Protein AF-A0A519VT12-F1 (afdb_monomer)

Secondary structure (DSSP, 8-state):
---HHHHHHIIIIIGGGGG-HHHHHHHTT-HHHHHHHHHTT--HHHHHHHHHHHHHHHHHHHHHHHT-SSHHHHHHHHHHHHHHHHHHTTT-HHHHHHHHHHHHHHHHT----SGGGHHHHHHHHHHHHTTSTTTHHHHHHHHHHHHHHHHHHHHHHTT-SS--HHHHHHHHHHHHHHHHHHHHHHHH--SHHHHHHHHHHHHHTS--HHHHTTGGGTHHHHHHHHSS----SGGG-

Sequence (237 aa):
MLESNATDDLLHNSFAQSFMLGSREELLKDPEFLAHLKKFNVTVDSARRKFAEEQSNAYIILDKTKNSVNKQIKENIYPIWKWVEAMKNKDNAIKLQKIGNEYLSYLDGDPDFYSQRKARYGLMISGMMNKSDQLKPLAVKLQDLIYDNLSQYISTHSTQNELSREEKMDRAWYRYMFAAINFISAGNTVNKADQIKSLKLASEFSPDAIDNTVKSAYFYDMFFLFDKEKYSFEEDY

Mean predicted aligned error: 4.84 Å

pLDDT: mean 91.17, std 9.96, range [31.31, 98.62]

Radius of gyration: 18.53 Å; Cα contacts (8 Å, |Δi|>4): 243; chains: 1; bounding box: 42×41×51 Å

Foldseek 3Di:
DPDPVVVLCCVLQPLLCLLVPVLQVVCLVDPVSVVVCVVVVHDSVNSVVVSVVSSVVSVVVLVDQCPDPPPVSVVLSVLSNLLSQCVVCLVPLVSLLVSLVVLLVVCVVDLPCLGSVSLLSLLSSLVSQLVDPVSVVSSVSSLVSSLVSLVVCCVVLVDDPDDDLVSLLVLLQSLQSNLLSLQVVLVSDPDPVSSVVSLVSSQVSQRDPSNVVVVVSCVRSCCSRPVDDDRGSNVVD

Nearest PDB structures (foldseek):
  3msv-assembly3_B  TM=3.796E-01  e=2.175E+00  Schizosaccharomyces pombe
  6r7o-assembly2_B  TM=2.258E-01  e=5.242E+00  Homo sapiens

Solvent-accessible surface area (backbone atoms only — not comparable to full-atom values): 12908 Å² total; per-residue (Å²): 130,85,62,77,64,61,60,49,49,44,44,67,54,54,57,51,51,51,74,50,64,73,52,54,61,52,45,76,68,34,69,68,52,50,52,48,31,55,76,70,75,46,49,72,68,55,53,52,52,49,53,53,49,49,27,54,52,46,52,54,49,51,64,56,38,67,70,39,89,50,61,68,57,24,57,60,42,41,45,59,52,52,37,55,53,33,66,79,26,58,91,36,65,72,59,34,49,53,52,51,53,54,50,42,55,54,49,76,72,41,88,67,41,68,62,69,44,40,47,61,37,50,52,53,44,25,60,51,30,57,80,33,83,88,36,31,70,60,20,48,53,50,48,51,57,46,48,53,55,39,51,53,51,52,76,74,60,75,80,67,91,80,65,56,75,64,56,38,26,50,50,25,28,44,29,39,52,46,12,48,51,26,43,53,47,25,78,74,43,85,52,67,68,60,20,52,51,24,20,47,49,6,27,75,32,27,52,47,80,70,22,60,77,40,44,78,52,40,52,58,56,25,39,73,76,63,68,39,92,59,83,61,34,59,87,73,93

Structure (mmCIF, N/CA/C/O backbone):
data_AF-A0A519VT12-F1
#
_entry.id   AF-A0A519VT12-F1
#
loop_
_atom_site.group_PDB
_atom_site.id
_atom_site.type_symbol
_atom_site.label_atom_id
_atom_site.label_alt_id
_atom_site.label_comp_id
_atom_site.label_asym_id
_atom_site.label_entity_id
_atom_site.label_seq_id
_atom_site.pdbx_PDB_ins_code
_atom_site.Cartn_x
_atom_site.Cartn_y
_atom_site.Cartn_z
_atom_site.occupancy
_atom_site.B_iso_or_equiv
_atom_site.auth_seq_id
_atom_site.auth_comp_id
_atom_site.auth_asym_id
_atom_site.auth_atom_id
_atom_site.pdbx_PDB_model_num
ATOM 1 N N . MET A 1 1 ? 23.560 -1.815 18.263 1.00 31.31 1 MET A N 1
ATOM 2 C CA . MET A 1 1 ? 22.617 -1.014 17.458 1.00 31.31 1 MET A CA 1
ATOM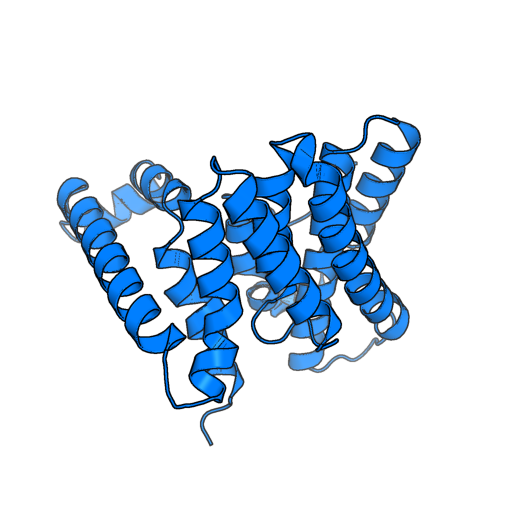 3 C C . MET A 1 1 ? 21.465 -1.930 17.114 1.00 31.31 1 MET A C 1
ATOM 5 O O . MET A 1 1 ? 21.716 -2.937 16.473 1.00 31.31 1 MET A O 1
ATOM 9 N N . LEU A 1 2 ? 20.261 -1.668 17.624 1.00 31.77 2 LEU A N 1
ATOM 10 C CA . LEU A 1 2 ? 19.061 -2.322 17.097 1.00 31.77 2 LEU A CA 1
ATOM 11 C C . LEU A 1 2 ? 18.855 -1.762 15.684 1.00 31.77 2 LEU A C 1
ATOM 13 O O . LEU A 1 2 ? 18.817 -0.544 15.521 1.00 31.77 2 LEU A O 1
ATOM 17 N N . GLU A 1 3 ? 18.861 -2.643 14.688 1.00 37.38 3 GLU A N 1
ATOM 18 C CA . GLU A 1 3 ? 18.814 -2.322 13.259 1.00 37.38 3 GLU A CA 1
ATOM 19 C C . GLU A 1 3 ? 17.593 -1.448 12.932 1.00 37.38 3 GLU A C 1
ATOM 21 O O . GLU A 1 3 ? 16.474 -1.752 13.354 1.00 37.38 3 GLU A O 1
ATOM 26 N N . SER A 1 4 ? 17.797 -0.354 12.188 1.00 49.00 4 SER A N 1
ATOM 27 C CA . SER A 1 4 ? 16.747 0.622 11.851 1.00 49.00 4 SER A CA 1
ATOM 28 C C . SER A 1 4 ? 15.524 -0.008 11.174 1.00 49.00 4 SER A C 1
ATOM 30 O O . SER A 1 4 ? 14.413 0.487 11.348 1.00 49.00 4 SER A O 1
ATOM 32 N N . ASN A 1 5 ? 15.700 -1.146 10.500 1.00 60.44 5 ASN A N 1
ATOM 33 C CA . ASN A 1 5 ? 14.656 -1.819 9.726 1.00 60.44 5 ASN A CA 1
ATOM 34 C C . ASN A 1 5 ? 13.568 -2.473 10.597 1.00 60.44 5 ASN A C 1
ATOM 36 O O . ASN A 1 5 ? 12.412 -2.546 10.189 1.00 60.44 5 ASN A O 1
ATOM 40 N N . ALA A 1 6 ? 13.884 -2.889 11.831 1.00 68.31 6 ALA A N 1
ATOM 41 C CA . ALA A 1 6 ? 12.911 -3.574 12.689 1.00 68.31 6 ALA A CA 1
ATOM 42 C C . ALA A 1 6 ? 11.771 -2.650 13.153 1.00 68.31 6 ALA A C 1
ATOM 44 O O . ALA A 1 6 ? 10.630 -3.086 13.303 1.00 68.31 6 ALA A O 1
ATOM 45 N N . THR A 1 7 ? 12.067 -1.366 13.377 1.00 74.69 7 THR A N 1
ATOM 46 C CA . THR A 1 7 ? 11.051 -0.387 13.800 1.00 74.69 7 THR A CA 1
ATOM 47 C C . THR A 1 7 ? 10.117 -0.039 12.643 1.00 74.69 7 THR A C 1
ATOM 49 O O . THR A 1 7 ? 8.904 0.043 12.841 1.00 74.69 7 THR A O 1
ATOM 52 N N . ASP A 1 8 ? 10.665 0.102 11.437 1.00 79.31 8 ASP A N 1
ATOM 53 C CA . ASP A 1 8 ? 9.891 0.394 10.230 1.00 79.31 8 ASP A CA 1
ATOM 54 C C . ASP A 1 8 ? 8.989 -0.784 9.856 1.00 79.31 8 ASP A C 1
ATOM 56 O O . ASP A 1 8 ? 7.798 -0.593 9.602 1.00 79.31 8 ASP A O 1
ATOM 60 N N . ASP A 1 9 ? 9.496 -2.016 9.923 1.00 80.94 9 ASP A N 1
ATOM 61 C CA . ASP A 1 9 ? 8.673 -3.201 9.690 1.00 80.94 9 ASP A CA 1
ATOM 62 C C . ASP A 1 9 ? 7.562 -3.338 10.742 1.00 80.94 9 ASP A C 1
ATOM 64 O O . ASP A 1 9 ? 6.413 -3.604 10.387 1.00 80.94 9 ASP A O 1
ATOM 68 N N . LEU A 1 10 ? 7.837 -3.091 12.028 1.00 87.31 10 LEU A N 1
ATOM 69 C CA . LEU A 1 10 ? 6.784 -3.076 13.052 1.00 87.31 10 LEU A CA 1
ATOM 70 C C . LEU A 1 10 ? 5.713 -2.024 12.744 1.00 87.31 10 LEU A C 1
ATOM 72 O O . LEU A 1 10 ? 4.517 -2.303 12.867 1.00 87.31 10 LEU A O 1
ATOM 76 N N . LEU A 1 11 ? 6.117 -0.830 12.314 1.00 92.69 11 LEU A N 1
ATOM 77 C CA . LEU A 1 11 ? 5.190 0.258 12.044 1.00 92.69 11 LEU A CA 1
ATOM 78 C C . LEU A 1 11 ? 4.332 -0.013 10.798 1.00 92.69 11 LEU A C 1
ATOM 80 O O . LEU A 1 11 ? 3.100 0.042 10.851 1.00 92.69 11 LEU A O 1
ATOM 84 N N . HIS A 1 12 ? 4.972 -0.330 9.677 1.00 94.19 12 HIS A N 1
ATOM 85 C CA . HIS A 1 12 ? 4.299 -0.440 8.387 1.00 94.19 12 HIS A CA 1
ATOM 86 C C . HIS A 1 12 ? 3.652 -1.798 8.152 1.00 94.19 12 HIS A C 1
ATOM 88 O O . HIS A 1 12 ? 2.723 -1.880 7.352 1.00 94.19 12 HIS A O 1
ATOM 94 N N . ASN A 1 13 ? 4.089 -2.848 8.847 1.00 91.00 13 ASN A N 1
ATOM 95 C CA . ASN A 1 13 ? 3.477 -4.162 8.721 1.00 91.00 13 ASN A CA 1
ATOM 96 C C . ASN A 1 13 ? 2.543 -4.485 9.883 1.00 91.00 13 ASN A C 1
ATOM 98 O O . ASN A 1 13 ? 1.455 -4.977 9.621 1.00 91.00 13 ASN A O 1
ATOM 102 N N . SER A 1 14 ? 2.899 -4.195 11.140 1.00 89.81 14 SER A N 1
ATOM 103 C CA . SER A 1 14 ? 2.047 -4.560 12.289 1.00 89.81 14 SER A CA 1
ATOM 104 C C . SER A 1 14 ? 1.097 -3.435 12.699 1.00 89.81 14 SER A C 1
ATOM 106 O O . SER A 1 14 ? -0.119 -3.616 12.693 1.00 89.81 14 SER A O 1
ATOM 108 N N . PHE A 1 15 ? 1.618 -2.249 13.023 1.00 94.31 15 PHE A N 1
ATOM 109 C CA . PHE A 1 15 ? 0.784 -1.138 13.492 1.00 94.31 15 PHE A CA 1
ATOM 110 C C . PHE A 1 15 ? -0.244 -0.707 12.435 1.00 94.31 15 PHE A C 1
ATOM 112 O O . PHE A 1 15 ? -1.424 -0.558 12.762 1.00 94.31 15 PHE A O 1
ATOM 119 N N . ALA A 1 16 ? 0.165 -0.594 11.167 1.00 95.38 16 ALA A N 1
ATOM 120 C CA . ALA A 1 16 ? -0.713 -0.205 10.062 1.00 95.38 16 ALA A CA 1
ATOM 121 C C . ALA A 1 16 ? -1.924 -1.144 9.856 1.00 95.38 16 ALA A C 1
ATOM 123 O O . ALA A 1 16 ? -2.997 -0.674 9.470 1.00 95.38 16 ALA A O 1
ATOM 124 N N . GLN A 1 17 ? -1.817 -2.440 10.181 1.00 92.25 17 GLN A N 1
ATOM 125 C CA . GLN A 1 17 ? -2.951 -3.376 10.095 1.00 92.25 17 GLN A CA 1
ATOM 126 C C . GLN A 1 17 ? -4.094 -3.028 11.054 1.00 92.25 17 GLN A C 1
ATOM 128 O O . GLN A 1 17 ? -5.239 -3.406 10.813 1.00 92.25 17 GLN A O 1
ATOM 133 N N . SER A 1 18 ? -3.826 -2.261 12.114 1.00 93.12 18 SER A N 1
ATOM 134 C CA . SER A 1 18 ? -4.862 -1.805 13.052 1.00 93.12 18 SER A CA 1
ATOM 135 C C . SER A 1 18 ? -5.951 -0.964 12.375 1.00 93.12 18 SER A C 1
ATOM 137 O O . SER A 1 18 ? -7.043 -0.797 12.921 1.00 93.12 18 SER A O 1
ATOM 139 N N . PHE A 1 19 ? -5.676 -0.443 11.176 1.00 93.31 19 PHE A N 1
ATOM 140 C CA . PHE A 1 19 ? -6.614 0.351 10.389 1.00 93.31 19 PHE A CA 1
ATOM 141 C C . PHE A 1 19 ? -7.344 -0.449 9.294 1.00 93.31 19 PHE A C 1
ATOM 143 O O . PHE A 1 19 ? -8.227 0.104 8.640 1.00 93.31 19 PHE A O 1
ATOM 150 N N . MET A 1 20 ? -7.042 -1.741 9.114 1.00 87.50 20 MET A N 1
ATOM 151 C CA . MET A 1 20 ? -7.712 -2.615 8.144 1.00 87.50 20 MET A CA 1
ATOM 152 C C . MET A 1 20 ? -8.970 -3.257 8.749 1.00 87.50 20 MET A C 1
ATOM 154 O O . MET A 1 20 ? -8.920 -4.308 9.379 1.00 87.50 20 MET A O 1
ATOM 158 N N . LEU A 1 21 ? -10.124 -2.605 8.586 1.00 69.56 21 LEU A N 1
ATOM 159 C CA . LEU A 1 21 ? -11.394 -3.077 9.158 1.00 69.56 21 LEU A CA 1
ATOM 160 C C . LEU A 1 21 ? -11.997 -4.284 8.431 1.00 69.56 21 LEU A C 1
ATOM 162 O O . LEU A 1 21 ? -12.533 -5.175 9.086 1.00 69.56 21 LEU A O 1
ATOM 166 N N . GLY A 1 22 ? -11.921 -4.308 7.096 1.00 68.12 22 GLY A N 1
ATOM 167 C CA . GLY A 1 22 ? -12.535 -5.362 6.279 1.00 68.12 22 GLY A CA 1
ATOM 168 C C . GLY A 1 22 ? -11.950 -6.742 6.575 1.00 68.12 22 GLY A C 1
ATOM 169 O O . GLY A 1 22 ? -12.693 -7.688 6.819 1.00 68.12 22 GLY A O 1
ATOM 170 N N . SER A 1 23 ? -10.622 -6.829 6.674 1.00 70.25 23 SER A N 1
ATOM 171 C CA . SER A 1 23 ? -9.918 -8.078 6.977 1.00 70.25 23 SER A CA 1
ATOM 172 C C . SER A 1 23 ? -10.260 -8.651 8.357 1.00 70.25 23 SER A C 1
ATOM 174 O O . SER A 1 23 ? -10.308 -9.866 8.522 1.00 70.25 23 SER A O 1
ATOM 176 N N . ARG A 1 24 ? -10.553 -7.804 9.354 1.00 79.62 24 ARG A N 1
ATOM 177 C CA . ARG A 1 24 ? -10.872 -8.243 10.725 1.00 79.62 24 ARG A CA 1
ATOM 178 C C . ARG A 1 24 ? -12.249 -8.891 10.843 1.00 79.62 24 ARG A C 1
ATOM 180 O O . ARG A 1 24 ? -12.391 -9.863 11.577 1.00 79.62 24 ARG A O 1
ATOM 187 N N . GLU A 1 25 ? -13.254 -8.384 10.133 1.00 81.00 25 GLU A N 1
ATOM 188 C CA . GLU A 1 25 ? -14.584 -9.010 10.136 1.00 81.00 25 GLU A CA 1
ATOM 189 C C . GLU A 1 25 ? -14.613 -10.306 9.316 1.00 81.00 25 GLU A C 1
ATOM 191 O O . GLU A 1 25 ? -15.333 -11.232 9.684 1.00 81.00 25 GLU A O 1
ATOM 196 N N . GLU A 1 26 ? -13.804 -10.416 8.259 1.00 82.38 26 GLU A N 1
ATOM 197 C CA . GLU A 1 26 ? -13.627 -11.688 7.546 1.00 82.38 26 GLU A CA 1
ATOM 198 C C . GLU A 1 26 ? -12.877 -12.719 8.400 1.00 82.38 26 GLU A C 1
ATOM 200 O O . GLU A 1 26 ? -13.289 -13.875 8.463 1.00 82.38 26 GLU A O 1
ATOM 205 N N . LEU A 1 27 ? -11.862 -12.300 9.164 1.00 84.44 27 LEU A N 1
ATOM 206 C CA . LEU A 1 27 ? -11.155 -13.181 10.099 1.00 84.44 27 LEU A CA 1
ATOM 207 C C . LEU A 1 27 ? -12.092 -13.779 11.163 1.00 84.44 27 LEU A C 1
ATOM 209 O O . LEU A 1 27 ? -11.944 -14.935 11.542 1.00 84.44 27 LEU A O 1
ATOM 213 N N . LEU A 1 28 ? -13.108 -13.035 11.616 1.00 87.69 28 LEU A N 1
ATOM 214 C CA . LEU A 1 28 ? -14.117 -13.547 12.557 1.00 87.69 28 LEU A CA 1
ATOM 215 C C . LEU A 1 28 ? -15.040 -14.619 11.951 1.00 87.69 28 LEU A C 1
ATOM 217 O O . LEU A 1 28 ? -15.815 -15.232 12.688 1.00 87.69 28 LEU A O 1
ATOM 221 N N . LYS A 1 29 ? -14.971 -14.852 10.637 1.00 88.69 29 LYS A N 1
ATOM 222 C CA . LYS A 1 29 ? -15.682 -15.926 9.930 1.00 88.69 29 LYS A CA 1
ATOM 223 C C . LYS A 1 29 ? -14.762 -17.094 9.569 1.00 88.69 29 LYS A C 1
ATOM 225 O O . LYS A 1 29 ? -15.264 -18.134 9.145 1.00 88.69 29 LYS A O 1
ATOM 230 N N . ASP A 1 30 ? -13.450 -16.935 9.732 1.00 89.94 30 ASP A N 1
ATOM 231 C CA . ASP A 1 30 ? -12.465 -17.940 9.355 1.00 89.94 30 ASP A CA 1
ATOM 232 C C . ASP A 1 30 ? -12.519 -19.168 10.293 1.00 89.94 30 ASP A C 1
ATOM 234 O O . ASP A 1 30 ? -12.425 -19.017 11.518 1.00 89.94 30 ASP A O 1
ATOM 238 N N . PRO A 1 31 ? -12.669 -20.399 9.763 1.00 93.38 31 PRO A N 1
ATOM 239 C CA . PRO A 1 31 ? -12.777 -21.600 10.587 1.00 93.38 31 PRO A CA 1
ATOM 240 C C . PRO A 1 31 ? -11.558 -21.863 11.478 1.00 93.3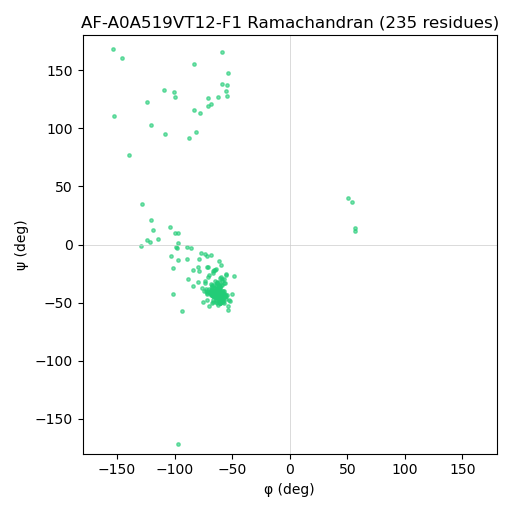8 31 PRO A C 1
ATOM 242 O O . PRO A 1 31 ? -11.724 -22.329 12.610 1.00 93.38 31 PRO A O 1
ATOM 245 N N . GLU A 1 32 ? -10.345 -21.570 11.002 1.00 92.38 32 GLU A N 1
ATOM 246 C CA . GLU A 1 32 ? -9.118 -21.796 11.771 1.00 92.38 32 GLU A CA 1
ATOM 247 C C . GLU A 1 32 ? -9.006 -20.794 12.919 1.00 92.38 32 GLU A C 1
ATOM 249 O O . GLU A 1 32 ? -8.716 -21.173 14.060 1.00 92.38 32 GLU A O 1
ATOM 254 N N . PHE A 1 33 ? -9.327 -19.528 12.658 1.00 91.31 33 PHE A N 1
ATOM 255 C CA . PHE A 1 33 ? -9.383 -18.495 13.679 1.00 91.31 33 PHE A CA 1
ATOM 256 C C . PHE A 1 33 ? -10.459 -18.794 14.724 1.00 91.31 33 PHE A C 1
ATOM 258 O O . PHE A 1 33 ? -10.200 -18.703 15.925 1.00 91.31 33 PHE A O 1
ATOM 265 N N . LEU A 1 34 ? -11.647 -19.237 14.310 1.00 94.19 34 LEU A N 1
ATOM 266 C CA . LEU A 1 34 ? -12.706 -19.653 15.233 1.00 94.19 34 LEU A CA 1
ATOM 267 C C . LEU A 1 34 ? -12.278 -20.850 16.099 1.00 94.19 34 LEU A C 1
ATOM 269 O O . LEU A 1 34 ? -12.542 -20.870 17.307 1.00 94.19 34 LEU A O 1
ATOM 273 N N . ALA A 1 35 ? -11.571 -21.825 15.521 1.00 94.88 35 ALA A N 1
ATOM 274 C CA . ALA A 1 35 ? -10.990 -22.938 16.270 1.00 94.88 35 ALA A CA 1
ATOM 275 C C . ALA A 1 35 ? -9.922 -22.458 17.269 1.00 94.88 35 ALA A C 1
ATOM 277 O O . ALA A 1 35 ? -9.877 -22.937 18.408 1.00 94.88 35 ALA A O 1
ATOM 278 N N . HIS A 1 36 ? -9.107 -21.473 16.883 1.00 93.81 36 HIS A N 1
ATOM 279 C CA . HIS A 1 36 ? -8.131 -20.833 17.758 1.00 93.81 36 HIS A CA 1
ATOM 280 C C . HIS A 1 36 ? -8.810 -20.112 18.930 1.00 93.81 36 HIS A C 1
ATOM 282 O O . HIS A 1 36 ? -8.471 -20.372 20.084 1.00 93.81 36 HIS A O 1
ATOM 288 N N . LEU A 1 37 ? -9.821 -19.276 18.675 1.00 94.81 37 LEU A N 1
ATOM 289 C CA . LEU A 1 37 ? -10.587 -18.598 19.725 1.00 94.81 37 LEU A CA 1
ATOM 290 C C . LEU A 1 37 ? -11.175 -19.601 20.727 1.00 94.81 37 LEU A C 1
ATOM 292 O O . LEU A 1 37 ? -11.024 -19.429 21.938 1.00 94.81 37 LEU A O 1
ATOM 296 N N . LYS A 1 38 ? -11.754 -20.703 20.230 1.00 93.88 38 LYS A N 1
ATOM 297 C CA . LYS A 1 38 ? -12.284 -21.787 21.069 1.00 93.88 38 LYS A CA 1
ATOM 298 C C . LYS A 1 38 ? -11.199 -22.435 21.932 1.00 93.88 38 LYS A C 1
ATOM 300 O O . LYS A 1 38 ? -11.430 -22.660 23.118 1.00 93.88 38 LYS A O 1
ATOM 305 N N . LYS A 1 39 ? -10.016 -22.705 21.369 1.00 96.12 39 LYS A N 1
ATOM 306 C CA . LYS A 1 39 ? -8.869 -23.279 22.096 1.00 96.12 39 LYS A CA 1
ATOM 307 C C . LYS A 1 39 ? -8.430 -22.403 23.275 1.00 96.12 39 LYS A C 1
ATOM 309 O O . LYS A 1 39 ? -8.032 -22.938 24.304 1.00 96.12 39 LYS A O 1
ATOM 314 N N . PHE A 1 40 ? -8.523 -21.082 23.134 1.00 94.31 40 PHE A N 1
ATOM 315 C CA . PHE A 1 40 ? -8.146 -20.113 24.169 1.00 94.31 40 PHE A CA 1
ATOM 316 C C . PHE A 1 40 ? -9.329 -19.603 25.009 1.00 94.31 40 PHE A C 1
ATOM 318 O O . PHE A 1 40 ? -9.160 -18.669 25.790 1.00 94.31 40 PHE A O 1
ATOM 325 N N . ASN A 1 41 ? -10.513 -20.214 24.881 1.00 95.31 41 ASN A N 1
ATOM 326 C CA . ASN A 1 41 ? -11.734 -19.814 25.587 1.00 95.31 41 ASN A CA 1
ATOM 327 C C . ASN A 1 41 ? -12.102 -18.325 25.386 1.00 95.31 41 ASN A C 1
ATOM 329 O O . ASN A 1 41 ? -12.584 -17.652 26.298 1.00 95.31 41 ASN A O 1
ATOM 333 N N . VAL A 1 42 ? -11.855 -17.801 24.183 1.00 94.94 42 VAL A N 1
ATOM 334 C CA . VAL A 1 42 ? -12.199 -16.435 23.773 1.00 94.94 42 VAL A CA 1
ATOM 335 C C . VAL A 1 42 ? -13.475 -16.480 22.936 1.00 94.94 42 VAL A C 1
ATOM 337 O O . VAL A 1 42 ? -13.592 -17.273 22.007 1.00 94.94 42 VAL A O 1
ATOM 340 N N . THR A 1 43 ? -14.449 -15.623 23.245 1.00 94.56 43 THR A N 1
ATOM 341 C CA . THR A 1 43 ? -15.666 -15.495 22.429 1.00 94.56 43 THR A CA 1
ATOM 342 C C . THR A 1 43 ? -15.441 -14.561 21.240 1.00 94.56 43 THR A C 1
ATOM 344 O O . THR A 1 43 ? -14.619 -13.646 21.311 1.00 94.56 43 THR A O 1
ATOM 347 N N . VAL A 1 44 ? -16.223 -14.737 20.171 1.00 93.31 44 VAL A N 1
ATOM 348 C CA . VAL A 1 44 ? -16.227 -13.837 18.999 1.00 93.31 44 VAL A CA 1
ATOM 349 C C . VAL A 1 44 ? -16.466 -12.382 19.420 1.00 93.31 44 VAL A C 1
ATOM 351 O O . VAL A 1 44 ? -15.734 -11.493 18.996 1.00 93.31 44 VAL A O 1
ATOM 354 N N . ASP A 1 45 ? -17.412 -12.135 20.333 1.00 93.38 45 ASP A N 1
ATOM 355 C CA . ASP A 1 45 ? -17.679 -10.787 20.855 1.00 93.38 45 ASP A CA 1
ATOM 356 C C . ASP A 1 45 ? -16.493 -10.200 21.627 1.00 93.38 45 ASP A C 1
ATOM 358 O O . ASP A 1 45 ? -16.224 -9.001 21.544 1.00 93.38 45 ASP A O 1
ATOM 362 N N . SER A 1 46 ? -15.769 -11.029 22.385 1.00 93.12 46 SER A N 1
ATOM 363 C CA . SER A 1 46 ? -14.564 -10.595 23.094 1.00 93.12 46 SER A CA 1
ATOM 364 C C . SER A 1 46 ? -13.446 -10.233 22.114 1.00 93.12 46 SER A C 1
ATOM 366 O O . SER A 1 46 ? -12.834 -9.173 22.248 1.00 93.12 46 SER A O 1
ATOM 368 N N . ALA A 1 47 ? -13.235 -11.057 21.081 1.00 91.94 47 ALA A N 1
ATOM 369 C CA . ALA A 1 47 ? -12.277 -10.777 20.014 1.00 91.94 47 ALA A CA 1
ATOM 370 C C . ALA A 1 47 ? -12.629 -9.481 19.265 1.00 91.94 47 ALA A C 1
ATOM 372 O O . ALA A 1 47 ? -11.772 -8.614 19.102 1.00 91.94 47 ALA A O 1
ATOM 373 N N . ARG A 1 48 ? -13.906 -9.288 18.908 1.00 91.62 48 ARG A N 1
ATOM 374 C CA . ARG A 1 48 ? -14.389 -8.060 18.260 1.00 91.62 48 ARG A CA 1
ATOM 375 C C . ARG A 1 48 ? -14.160 -6.821 19.129 1.00 91.62 48 ARG A C 1
ATOM 377 O O . ARG A 1 48 ? -13.682 -5.808 18.624 1.00 91.62 48 ARG A O 1
ATOM 384 N N . ARG A 1 49 ? -14.452 -6.887 20.436 1.00 91.94 49 ARG A N 1
ATOM 385 C CA . ARG A 1 49 ? -14.164 -5.778 21.367 1.00 91.94 49 ARG A CA 1
ATOM 386 C C . ARG A 1 49 ? -12.674 -5.458 21.426 1.00 91.94 49 ARG A C 1
ATOM 388 O O . ARG A 1 49 ? -12.318 -4.286 21.372 1.00 91.94 49 ARG A O 1
ATOM 395 N N . LYS A 1 50 ? -11.820 -6.482 21.476 1.00 90.44 50 LYS A N 1
ATOM 396 C CA . LYS A 1 50 ? -10.366 -6.302 21.468 1.00 90.44 50 LYS A CA 1
ATOM 397 C C . LYS A 1 50 ? -9.885 -5.634 20.178 1.00 90.44 50 LYS A C 1
ATOM 399 O O . LYS A 1 50 ? -9.106 -4.692 20.241 1.00 90.44 50 LYS A O 1
ATOM 404 N N . PHE A 1 51 ? -10.402 -6.044 19.020 1.00 90.69 51 PHE A N 1
ATOM 405 C CA . PHE A 1 51 ? -10.088 -5.383 17.752 1.00 90.69 51 PHE A CA 1
ATOM 406 C C . PHE A 1 51 ? -10.508 -3.909 17.744 1.00 90.69 51 PHE A C 1
ATOM 408 O O . PHE A 1 51 ? -9.734 -3.057 17.303 1.00 90.69 51 PHE A O 1
ATOM 415 N N . ALA A 1 52 ? -11.699 -3.590 18.255 1.00 90.19 52 ALA A N 1
ATOM 416 C CA . ALA A 1 52 ? -12.159 -2.207 18.366 1.00 90.19 52 ALA A CA 1
ATOM 417 C C . ALA A 1 52 ? -11.267 -1.373 19.306 1.00 90.19 52 ALA A C 1
ATOM 419 O O . ALA A 1 52 ? -10.924 -0.235 18.986 1.00 90.19 52 ALA A O 1
ATOM 420 N N . GLU A 1 53 ? -10.844 -1.946 20.436 1.00 92.44 53 GLU A N 1
ATOM 421 C CA . GLU A 1 53 ? -9.924 -1.304 21.378 1.00 92.44 53 GLU A CA 1
ATOM 422 C C . GLU A 1 53 ? -8.547 -1.047 20.750 1.00 92.44 53 GLU A C 1
ATOM 424 O O . GLU A 1 53 ? -8.051 0.079 20.790 1.00 92.44 53 GLU A O 1
ATOM 429 N N . GLU A 1 54 ? -7.951 -2.056 20.112 1.00 91.56 54 GLU A N 1
ATOM 430 C CA . GLU A 1 54 ? -6.675 -1.929 19.400 1.00 91.56 54 GLU A CA 1
ATOM 431 C C . GLU A 1 54 ? -6.731 -0.830 18.340 1.00 91.56 54 GLU A C 1
ATOM 433 O O . GLU A 1 54 ? -5.816 -0.014 18.235 1.00 91.56 54 GLU A O 1
ATOM 438 N N . GLN A 1 55 ? -7.826 -0.765 17.584 1.00 92.25 55 GLN A N 1
ATOM 439 C CA . GLN A 1 55 ? -8.012 0.266 16.574 1.00 92.25 55 GLN A CA 1
ATOM 440 C C . GLN A 1 55 ? -8.150 1.661 17.197 1.00 92.25 55 GLN A C 1
ATOM 442 O O . GLN A 1 55 ? -7.542 2.618 16.712 1.00 92.25 55 GLN A O 1
ATOM 447 N N . SER A 1 56 ? -8.931 1.794 18.271 1.00 93.94 56 SER A N 1
ATOM 448 C CA . SER A 1 56 ? -9.066 3.056 19.004 1.00 93.94 56 SER A CA 1
ATOM 449 C C . SER A 1 56 ? -7.703 3.543 19.508 1.00 93.94 56 SER A C 1
ATOM 451 O O . SER A 1 56 ? -7.315 4.691 19.275 1.00 93.94 56 SER A O 1
ATOM 453 N N . ASN A 1 57 ? -6.924 2.643 20.111 1.00 95.19 57 ASN A N 1
ATOM 454 C CA . ASN A 1 57 ? -5.569 2.930 20.570 1.00 95.19 57 ASN A CA 1
ATOM 455 C C . ASN A 1 57 ? -4.645 3.315 19.408 1.00 95.19 57 ASN A C 1
ATOM 457 O O . ASN A 1 57 ? -3.878 4.272 19.526 1.00 95.19 57 ASN A O 1
ATOM 461 N N . ALA A 1 58 ? -4.756 2.642 18.260 1.00 95.62 58 ALA A N 1
ATOM 462 C CA . ALA A 1 58 ? -3.976 2.975 17.075 1.00 95.62 58 ALA A CA 1
ATOM 463 C C . ALA A 1 58 ? -4.277 4.390 16.559 1.00 95.62 58 ALA A C 1
ATOM 465 O O . ALA A 1 58 ? -3.350 5.124 16.215 1.00 95.62 58 ALA A O 1
ATOM 466 N N . TYR A 1 59 ? -5.542 4.827 16.574 1.00 95.88 59 TYR A N 1
ATOM 467 C CA . TYR A 1 59 ? -5.891 6.209 16.234 1.00 95.88 59 TYR A CA 1
ATOM 468 C C . TYR A 1 59 ? -5.298 7.232 17.209 1.00 95.88 59 TYR A C 1
ATOM 470 O O . TYR A 1 59 ? -4.823 8.275 16.760 1.00 95.88 59 TYR A O 1
ATOM 478 N N . ILE A 1 60 ? -5.286 6.938 18.514 1.00 95.25 60 ILE A N 1
ATOM 479 C CA . ILE A 1 60 ? -4.661 7.807 19.526 1.00 95.25 60 ILE A CA 1
ATOM 480 C C . ILE A 1 60 ? -3.154 7.921 19.276 1.00 95.25 60 ILE A C 1
ATOM 482 O O . ILE A 1 60 ? -2.598 9.019 19.321 1.00 95.25 60 ILE A O 1
ATOM 486 N N . ILE A 1 61 ? -2.488 6.797 19.003 1.00 94.94 61 ILE A N 1
ATOM 487 C CA . ILE A 1 61 ? -1.052 6.769 18.707 1.00 94.94 61 ILE A CA 1
ATOM 488 C C . ILE A 1 61 ? -0.765 7.586 17.446 1.00 94.94 61 ILE A C 1
ATOM 490 O O . ILE A 1 61 ? 0.090 8.466 17.490 1.00 94.94 61 ILE A O 1
ATOM 494 N N . LEU A 1 62 ? -1.516 7.358 16.364 1.00 96.00 62 LEU A N 1
ATOM 495 C CA . LEU A 1 62 ? -1.357 8.067 15.094 1.00 96.00 62 LEU A CA 1
ATOM 496 C C . LEU A 1 62 ? -1.509 9.589 15.247 1.00 96.00 62 LEU A C 1
ATOM 498 O O . LEU A 1 62 ? -0.750 10.358 14.658 1.00 96.00 62 LEU A O 1
ATOM 502 N N . ASP A 1 63 ? -2.484 10.037 16.043 1.00 94.44 63 ASP A N 1
ATOM 503 C CA . ASP A 1 63 ? -2.720 11.463 16.286 1.00 94.44 63 ASP A CA 1
ATOM 504 C C . ASP A 1 63 ? -1.577 12.122 17.073 1.00 94.44 63 ASP A C 1
ATOM 506 O O . ASP A 1 63 ? -1.183 13.251 16.770 1.00 94.44 63 ASP A O 1
ATOM 510 N N . LYS A 1 64 ? -0.984 11.391 18.026 1.00 92.50 64 LYS A N 1
ATOM 511 C CA . LYS A 1 64 ? 0.194 11.849 18.774 1.00 92.50 64 LYS A CA 1
ATOM 512 C C . LYS A 1 64 ? 1.455 11.871 17.911 1.00 92.50 64 LYS A C 1
ATOM 514 O O . LYS A 1 64 ? 2.242 12.809 18.013 1.00 92.50 64 LYS A O 1
ATOM 519 N N . THR A 1 65 ? 1.667 10.864 17.064 1.00 93.44 65 THR A N 1
ATOM 520 C CA . THR A 1 65 ? 2.915 10.723 16.298 1.00 93.44 65 THR A CA 1
ATOM 521 C C . THR A 1 65 ? 2.970 11.612 15.060 1.00 93.44 65 THR A C 1
ATOM 523 O O . THR A 1 65 ? 4.048 12.115 14.748 1.00 93.44 65 THR A O 1
ATOM 526 N N . LYS A 1 66 ? 1.842 11.906 14.391 1.00 92.38 66 LYS A N 1
ATOM 527 C CA . LYS A 1 66 ? 1.833 12.797 13.206 1.00 92.38 66 LYS A CA 1
ATOM 528 C C . LYS A 1 66 ? 2.347 14.217 13.502 1.00 92.38 66 LYS A C 1
ATOM 530 O O . LYS A 1 66 ? 2.881 14.886 12.621 1.00 92.38 66 LYS A O 1
ATOM 535 N N . ASN A 1 67 ? 2.193 14.665 14.750 1.00 89.75 67 ASN A N 1
ATOM 536 C CA . ASN A 1 67 ? 2.629 15.975 15.240 1.00 89.75 67 ASN A CA 1
ATOM 537 C C . ASN A 1 67 ? 3.910 15.885 16.087 1.00 89.75 67 ASN A C 1
ATOM 539 O O . ASN A 1 67 ? 4.234 16.820 16.817 1.00 89.75 67 ASN A O 1
ATOM 543 N N . SER A 1 68 ? 4.625 14.758 16.023 1.00 91.25 68 SER A N 1
ATOM 544 C CA . SER A 1 68 ? 5.855 14.560 16.783 1.00 91.25 68 SER A CA 1
ATOM 545 C C . SER A 1 68 ? 6.901 15.619 16.431 1.00 91.25 68 SER A C 1
ATOM 547 O O . SER A 1 68 ? 7.119 15.938 15.260 1.00 91.25 68 SER A O 1
ATOM 549 N N . VAL A 1 69 ? 7.591 16.129 17.453 1.00 91.25 69 VAL A N 1
ATOM 550 C CA . VAL A 1 69 ? 8.780 16.981 17.281 1.00 91.25 69 VAL A CA 1
ATOM 551 C C . VAL A 1 69 ? 9.989 16.180 16.789 1.00 91.25 69 VAL A C 1
ATOM 553 O O . VAL A 1 69 ? 10.934 16.750 16.250 1.00 91.25 69 VAL A O 1
ATOM 556 N N . ASN A 1 70 ? 9.965 14.853 16.954 1.00 92.12 70 ASN A N 1
ATOM 557 C CA . ASN A 1 70 ? 10.981 13.971 16.404 1.00 92.12 70 ASN A CA 1
ATOM 558 C C . ASN A 1 70 ? 10.710 13.763 14.905 1.00 92.12 70 ASN A C 1
ATOM 560 O O . ASN A 1 70 ? 9.718 13.136 14.524 1.00 92.12 70 ASN A O 1
ATOM 564 N N . LYS A 1 71 ? 11.623 14.283 14.077 1.00 89.94 71 LYS A N 1
ATOM 565 C CA . LYS A 1 71 ? 11.546 14.240 12.613 1.00 89.94 71 LYS A CA 1
ATOM 566 C C . LYS A 1 71 ? 11.418 12.811 12.072 1.00 89.94 71 LYS A C 1
ATOM 568 O O . LYS A 1 71 ? 10.531 12.573 11.265 1.00 89.94 71 LYS A O 1
ATOM 573 N N . GLN A 1 72 ? 12.210 11.868 12.580 1.00 88.19 72 GLN A N 1
ATOM 574 C CA . GLN A 1 72 ? 12.185 10.472 12.132 1.00 88.19 72 GLN A CA 1
ATOM 575 C C . GLN A 1 72 ? 10.827 9.811 12.404 1.00 88.19 72 GLN A C 1
ATOM 577 O O . GLN A 1 72 ? 10.261 9.171 11.526 1.00 88.19 72 GLN A O 1
ATOM 582 N N . ILE A 1 73 ? 10.250 10.022 13.595 1.00 90.06 73 ILE A N 1
ATOM 583 C CA . ILE A 1 73 ? 8.901 9.516 13.912 1.00 90.06 73 ILE A CA 1
ATOM 584 C C . ILE A 1 73 ? 7.869 10.108 12.951 1.00 90.06 73 ILE A C 1
ATOM 586 O O . ILE A 1 73 ? 6.987 9.398 12.469 1.00 90.06 73 ILE A O 1
ATOM 590 N N . LYS A 1 74 ? 7.970 11.414 12.688 1.00 90.00 74 LYS A N 1
ATOM 591 C CA . LYS A 1 74 ? 7.050 12.125 11.803 1.00 90.00 74 LYS A CA 1
ATOM 592 C C . LYS A 1 74 ? 7.152 11.636 10.356 1.00 90.00 74 LYS A C 1
ATOM 594 O O . LYS A 1 74 ? 6.122 11.504 9.706 1.00 90.00 74 LYS A O 1
ATOM 599 N N . GLU A 1 75 ? 8.357 11.366 9.868 1.00 89.56 75 GLU A N 1
ATOM 600 C CA . GLU A 1 75 ? 8.593 10.831 8.524 1.00 89.56 75 GLU A CA 1
ATOM 601 C C . GLU A 1 75 ? 8.067 9.399 8.407 1.00 89.56 75 GLU A C 1
ATOM 603 O O . GLU A 1 75 ? 7.235 9.133 7.544 1.00 89.56 75 GLU A O 1
ATOM 608 N N . ASN A 1 76 ? 8.422 8.520 9.348 1.00 91.38 76 ASN A N 1
ATOM 609 C CA . ASN A 1 76 ? 7.990 7.122 9.331 1.00 91.38 76 ASN A CA 1
ATOM 610 C C . ASN A 1 76 ? 6.465 6.972 9.414 1.00 91.38 76 ASN A C 1
ATOM 612 O O . ASN A 1 76 ? 5.877 6.109 8.769 1.00 91.38 76 ASN A O 1
ATOM 616 N N . ILE A 1 77 ? 5.779 7.819 10.185 1.00 95.19 77 ILE A N 1
ATOM 617 C CA . ILE A 1 77 ? 4.319 7.727 10.297 1.00 95.19 77 ILE A CA 1
ATOM 618 C C . ILE A 1 77 ? 3.578 8.366 9.118 1.00 95.19 77 ILE A C 1
ATOM 620 O O . ILE A 1 77 ? 2.396 8.076 8.914 1.00 95.19 77 ILE A O 1
ATOM 624 N N . TYR A 1 78 ? 4.227 9.247 8.352 1.00 96.19 78 TYR A N 1
ATOM 625 C CA . TYR A 1 78 ? 3.551 10.076 7.357 1.00 96.19 78 TYR A CA 1
ATOM 626 C C . TYR A 1 78 ? 2.746 9.253 6.333 1.00 96.19 78 TYR A C 1
ATOM 628 O O . TYR A 1 78 ? 1.562 9.566 6.155 1.00 96.19 78 TYR A O 1
ATOM 636 N N . PRO A 1 79 ? 3.280 8.163 5.738 1.00 97.31 79 PRO A N 1
ATOM 637 C CA . PRO A 1 79 ? 2.515 7.349 4.795 1.00 97.31 79 PRO A CA 1
ATOM 638 C C . PRO A 1 79 ? 1.253 6.725 5.380 1.00 97.31 79 PRO A C 1
ATOM 640 O O . PRO A 1 79 ? 0.175 6.801 4.785 1.00 97.31 79 PRO A O 1
ATOM 643 N N . ILE A 1 80 ? 1.362 6.182 6.594 1.00 97.69 80 ILE A N 1
ATOM 644 C CA . ILE A 1 80 ? 0.233 5.580 7.307 1.00 97.69 80 ILE A CA 1
ATOM 645 C C . ILE A 1 80 ? -0.808 6.649 7.618 1.00 97.69 80 ILE A C 1
ATOM 647 O O . ILE A 1 80 ? -1.998 6.444 7.382 1.00 97.69 80 ILE A O 1
ATOM 651 N N . TRP A 1 81 ? -0.374 7.808 8.121 1.00 97.88 81 TRP A N 1
ATOM 652 C CA . TRP A 1 81 ? -1.274 8.913 8.425 1.00 97.88 81 TRP A CA 1
ATOM 653 C C . TRP A 1 81 ? -2.043 9.371 7.186 1.00 97.88 81 TRP A C 1
ATOM 655 O O . TRP A 1 81 ? -3.265 9.503 7.266 1.00 97.88 81 TRP A O 1
ATOM 665 N N . LYS A 1 82 ? -1.369 9.554 6.044 1.00 98.38 82 LYS A N 1
ATOM 666 C CA . LYS A 1 82 ? -2.021 9.970 4.796 1.00 98.38 82 LYS A CA 1
ATOM 667 C C . LYS A 1 82 ? -2.991 8.940 4.256 1.00 98.38 82 LYS A C 1
ATOM 669 O O . LYS A 1 82 ? -4.102 9.303 3.871 1.00 98.38 82 LYS A O 1
ATOM 674 N N . TRP A 1 83 ? -2.636 7.663 4.300 1.00 98.12 83 TRP A N 1
ATOM 675 C CA . TRP A 1 83 ? -3.559 6.599 3.926 1.00 98.12 83 TRP A CA 1
ATOM 676 C C . TRP A 1 83 ? 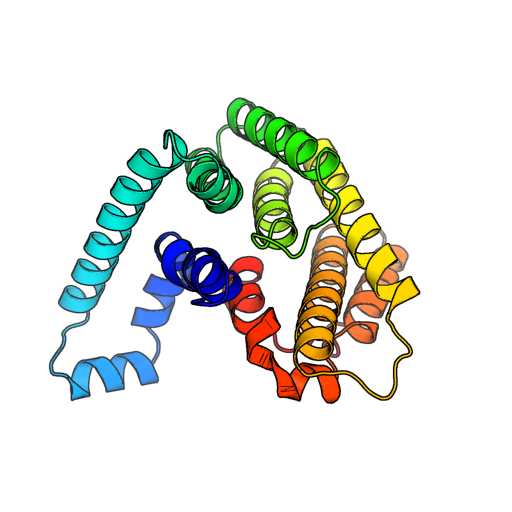-4.798 6.566 4.834 1.00 98.12 83 TRP A C 1
ATOM 678 O O . TRP A 1 83 ? -5.930 6.528 4.349 1.00 98.12 83 TRP A O 1
ATOM 688 N N . VAL A 1 84 ? -4.614 6.668 6.151 1.00 97.38 84 VAL A N 1
ATOM 689 C CA . VAL A 1 84 ? -5.719 6.711 7.118 1.00 97.38 84 VAL A CA 1
ATOM 690 C C . VAL A 1 84 ? -6.589 7.959 6.941 1.00 97.38 84 VAL A C 1
ATOM 692 O O . VAL A 1 84 ? -7.816 7.888 7.055 1.00 97.38 84 VAL A O 1
ATOM 695 N N . GLU A 1 85 ? -5.981 9.106 6.650 1.00 97.75 85 GLU A N 1
ATOM 696 C CA . GLU A 1 85 ? -6.689 10.342 6.329 1.00 97.75 85 GLU A CA 1
ATOM 697 C C . GLU A 1 85 ? -7.514 10.189 5.043 1.00 97.75 85 GLU A C 1
ATOM 699 O O . GLU A 1 85 ? -8.678 10.600 5.018 1.00 97.75 85 GLU A O 1
ATOM 704 N N . ALA A 1 86 ? -6.961 9.541 4.013 1.00 97.81 86 ALA A N 1
ATOM 705 C CA . ALA A 1 86 ? -7.665 9.239 2.771 1.00 97.81 86 ALA A CA 1
ATOM 706 C C . ALA A 1 86 ? -8.863 8.315 3.019 1.00 97.81 86 ALA A C 1
ATOM 708 O O . ALA A 1 86 ? -9.964 8.631 2.578 1.00 97.81 86 ALA A O 1
ATOM 709 N N . MET A 1 87 ? -8.701 7.246 3.807 1.00 95.38 87 MET A N 1
ATOM 710 C CA . MET A 1 87 ? -9.806 6.342 4.159 1.00 95.38 87 MET A CA 1
ATOM 711 C C . MET A 1 87 ? -10.969 7.067 4.842 1.00 95.38 87 MET A C 1
ATOM 713 O O . MET A 1 87 ? -12.128 6.841 4.495 1.00 95.38 87 MET A O 1
ATOM 717 N N . LYS A 1 88 ? -10.672 7.973 5.785 1.00 95.31 88 LYS A N 1
ATOM 718 C CA . LYS A 1 88 ? -11.688 8.783 6.485 1.00 95.31 88 LYS A CA 1
ATOM 719 C C . LYS A 1 88 ? -12.414 9.769 5.570 1.00 95.31 88 LYS A C 1
ATOM 721 O O . LYS A 1 88 ? -13.502 10.220 5.912 1.00 95.31 88 LYS A O 1
ATOM 726 N N . ASN A 1 89 ? -11.812 10.126 4.438 1.00 96.31 89 ASN A N 1
ATOM 727 C CA . ASN A 1 89 ? -12.330 11.121 3.503 1.00 96.31 89 ASN A CA 1
ATOM 728 C C . ASN A 1 89 ? -12.565 10.542 2.099 1.00 96.31 89 ASN A C 1
ATOM 730 O O . ASN A 1 89 ? -12.635 11.308 1.141 1.00 96.31 89 ASN A O 1
ATOM 734 N N . LYS A 1 90 ? -12.712 9.215 1.970 1.00 94.69 90 LYS A N 1
ATOM 735 C CA . LYS A 1 90 ? -12.837 8.520 0.677 1.00 94.69 90 LYS A CA 1
ATOM 736 C C . LYS A 1 90 ? -14.009 9.028 -0.177 1.00 94.69 90 LYS A C 1
ATOM 738 O O . LYS A 1 90 ? -13.912 9.039 -1.396 1.00 94.69 90 LYS A O 1
ATOM 743 N N . ASP A 1 91 ? -15.070 9.505 0.477 1.00 94.38 91 ASP A N 1
ATOM 744 C CA . ASP A 1 91 ? -16.286 10.026 -0.160 1.00 94.38 91 ASP A CA 1
ATOM 745 C C . ASP A 1 91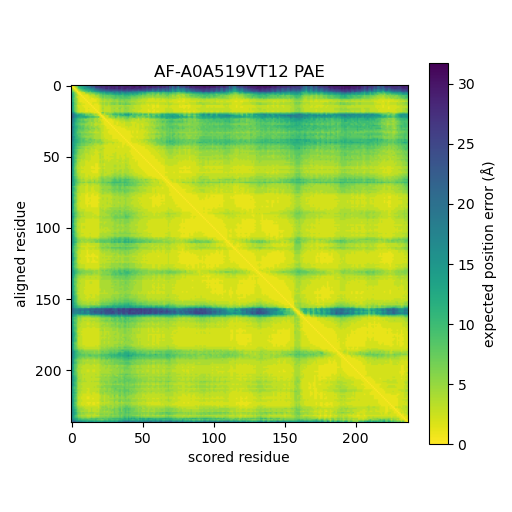 ? -16.280 11.568 -0.285 1.00 94.38 91 ASP A C 1
ATOM 747 O O . ASP A 1 91 ? -17.233 12.167 -0.778 1.00 94.38 91 ASP A O 1
ATOM 751 N N . ASN A 1 92 ? -15.210 12.246 0.156 1.00 96.50 92 ASN A N 1
ATOM 752 C CA . ASN A 1 92 ? -15.045 13.697 0.042 1.00 96.50 92 ASN A CA 1
ATOM 753 C C . ASN A 1 92 ? -13.973 14.027 -1.002 1.00 96.50 92 ASN A C 1
ATOM 755 O O . ASN A 1 92 ? -12.782 14.093 -0.688 1.00 96.50 92 ASN A O 1
ATOM 759 N N . ALA A 1 93 ? -14.410 14.282 -2.237 1.00 96.00 93 ALA A N 1
ATOM 760 C CA . ALA A 1 93 ? -13.505 14.456 -3.369 1.00 96.00 93 ALA A CA 1
ATOM 761 C C . ALA A 1 93 ? -12.479 15.586 -3.175 1.00 96.00 93 ALA A C 1
ATOM 763 O O . ALA A 1 93 ? -11.309 15.408 -3.497 1.00 96.00 93 ALA A O 1
ATOM 764 N N . ILE A 1 94 ? -12.881 16.717 -2.586 1.00 96.88 94 ILE A N 1
ATOM 765 C CA . ILE A 1 94 ? -11.994 17.870 -2.351 1.00 96.88 94 ILE A CA 1
ATOM 766 C C . ILE A 1 94 ? -10.873 17.501 -1.373 1.00 96.88 94 ILE A C 1
ATOM 768 O O . ILE A 1 94 ? -9.698 17.779 -1.620 1.00 96.88 94 ILE A O 1
ATOM 772 N N . LYS A 1 95 ? -11.220 16.858 -0.253 1.00 97.94 95 LYS A N 1
ATOM 773 C CA . LYS A 1 95 ? -10.222 16.435 0.736 1.00 97.94 95 LYS A CA 1
ATOM 774 C C . LYS A 1 95 ? -9.326 15.331 0.188 1.00 97.94 95 LYS A C 1
ATOM 776 O O . LYS A 1 95 ? -8.118 15.395 0.387 1.00 97.94 95 LYS A O 1
ATOM 781 N N . LEU A 1 96 ? -9.895 14.358 -0.522 1.00 98.06 96 LEU A N 1
ATOM 782 C CA . LEU A 1 96 ? -9.123 13.273 -1.116 1.00 98.06 96 LEU A CA 1
ATOM 783 C C . LEU A 1 96 ? -8.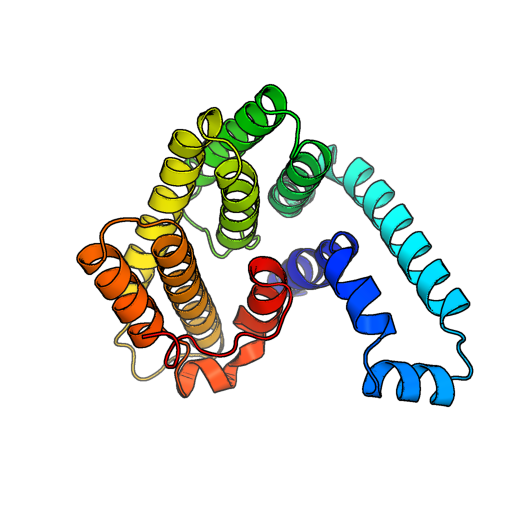163 13.785 -2.202 1.00 98.06 96 LEU A C 1
ATOM 785 O O . LEU A 1 96 ? -7.017 13.348 -2.243 1.00 98.06 96 LEU A O 1
ATOM 789 N N . GLN A 1 97 ? -8.572 14.778 -2.999 1.00 98.31 97 GLN A N 1
ATOM 790 C CA . GLN A 1 97 ? -7.694 15.464 -3.951 1.00 98.31 97 GLN A CA 1
ATOM 791 C C . GLN A 1 97 ? -6.510 16.138 -3.254 1.00 98.31 97 GLN A C 1
ATOM 793 O O . GLN A 1 97 ? -5.370 15.992 -3.689 1.00 98.31 97 GLN A O 1
ATOM 798 N N . LYS A 1 98 ? -6.767 16.864 -2.157 1.00 98.44 98 LYS A N 1
ATOM 799 C CA . LYS A 1 98 ? -5.708 17.500 -1.364 1.00 98.44 98 LYS A CA 1
ATOM 800 C C . LYS A 1 98 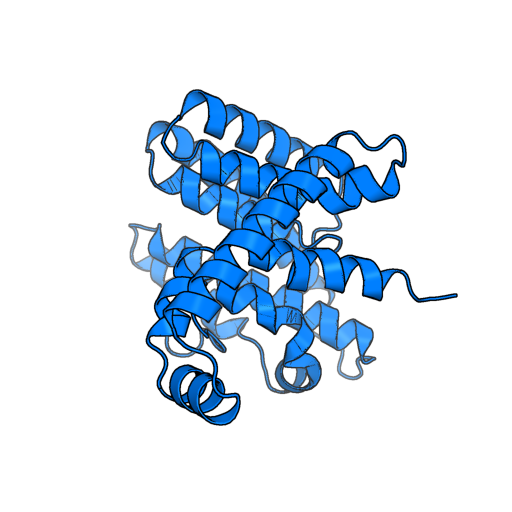? -4.710 16.463 -0.843 1.00 98.44 98 LYS A C 1
ATOM 802 O O . LYS A 1 98 ? -3.511 16.651 -1.012 1.00 98.44 98 LYS A O 1
ATOM 807 N N . ILE A 1 99 ? -5.204 15.364 -0.272 1.00 98.62 99 ILE A N 1
ATOM 808 C CA . ILE A 1 99 ? -4.364 14.270 0.236 1.00 98.62 99 ILE A CA 1
ATOM 809 C C . ILE A 1 99 ? -3.537 13.652 -0.895 1.00 98.62 99 ILE A C 1
ATOM 811 O O . ILE A 1 99 ? -2.344 13.434 -0.720 1.00 98.62 99 ILE A O 1
ATOM 815 N N . GLY A 1 100 ? -4.145 13.415 -2.061 1.00 98.31 100 GLY A N 1
ATOM 816 C CA . GLY A 1 100 ? -3.452 12.882 -3.231 1.00 98.31 100 GLY A CA 1
ATOM 817 C C . GLY A 1 100 ? -2.323 13.784 -3.725 1.00 98.31 100 GLY A C 1
ATOM 818 O O . GLY A 1 100 ? -1.232 13.292 -3.982 1.00 98.31 100 GLY A O 1
ATOM 819 N N . ASN A 1 101 ? -2.549 15.099 -3.795 1.00 98.56 101 ASN A N 1
ATOM 820 C CA . ASN A 1 101 ? -1.512 16.058 -4.187 1.00 98.56 101 ASN A CA 1
ATOM 821 C C . ASN A 1 101 ? -0.373 16.121 -3.162 1.00 98.56 101 ASN A C 1
ATOM 823 O O . ASN A 1 101 ? 0.792 16.119 -3.543 1.00 98.56 101 ASN A O 1
ATOM 827 N N . GLU A 1 102 ? -0.697 16.148 -1.866 1.00 98.31 102 GLU A N 1
ATOM 828 C CA . GLU A 1 102 ? 0.314 16.130 -0.803 1.00 98.31 102 GLU A CA 1
ATOM 829 C C . GLU A 1 102 ? 1.152 14.847 -0.847 1.00 98.31 102 GLU A C 1
ATOM 831 O O . GLU A 1 102 ? 2.369 14.904 -0.690 1.00 98.31 102 GLU A O 1
ATOM 836 N N . TYR A 1 103 ? 0.513 13.701 -1.104 1.00 98.38 103 TYR A N 1
ATOM 837 C CA . TYR A 1 103 ? 1.208 12.424 -1.221 1.00 98.38 103 TYR A CA 1
ATOM 838 C C . TYR A 1 103 ? 2.066 12.340 -2.487 1.00 98.38 103 TYR A C 1
ATOM 840 O O . TYR A 1 103 ? 3.180 11.833 -2.427 1.00 98.38 103 TYR A O 1
ATOM 848 N N . LEU A 1 104 ? 1.588 12.885 -3.610 1.00 98.00 104 LEU A N 1
ATOM 849 C CA . LEU A 1 104 ? 2.356 12.968 -4.854 1.00 98.00 104 LEU A CA 1
ATOM 850 C C . LEU A 1 104 ? 3.635 13.786 -4.646 1.00 98.00 104 LEU A C 1
ATOM 852 O O . LEU A 1 104 ? 4.720 13.295 -4.927 1.00 98.00 104 LEU A O 1
ATOM 856 N N . SER A 1 105 ? 3.525 14.980 -4.054 1.00 97.62 105 SER A N 1
ATOM 857 C CA . SER A 1 105 ? 4.696 15.810 -3.738 1.00 97.62 105 SER A CA 1
ATOM 858 C C . SER A 1 105 ? 5.660 15.142 -2.754 1.00 97.62 105 SER A C 1
ATOM 860 O O . SER A 1 105 ? 6.863 15.374 -2.822 1.00 97.62 105 SER A O 1
ATOM 862 N N . TYR A 1 106 ? 5.146 14.329 -1.829 1.00 96.62 106 TYR A N 1
ATOM 863 C CA . TYR A 1 106 ? 5.975 13.541 -0.921 1.00 96.62 106 TYR A CA 1
ATOM 864 C C . TYR A 1 106 ? 6.764 12.445 -1.655 1.00 96.62 106 TYR A C 1
ATOM 866 O O . TYR A 1 106 ? 7.941 12.264 -1.358 1.00 96.62 106 TYR A O 1
ATOM 874 N N . LEU A 1 107 ? 6.150 11.760 -2.625 1.00 96.38 107 LEU A N 1
ATOM 875 C CA . LEU A 1 107 ? 6.832 10.770 -3.464 1.00 96.38 107 LEU A CA 1
ATOM 876 C C . LEU A 1 107 ? 7.863 11.417 -4.403 1.00 96.38 107 LEU A C 1
ATOM 878 O O . LEU A 1 107 ? 8.982 10.929 -4.502 1.00 96.38 107 LEU A O 1
ATOM 882 N N . ASP A 1 108 ? 7.527 12.543 -5.039 1.00 94.25 108 ASP A N 1
ATOM 883 C CA . ASP A 1 108 ? 8.453 13.275 -5.922 1.00 94.25 108 ASP A CA 1
ATOM 884 C C . ASP A 1 108 ? 9.715 13.760 -5.186 1.00 94.25 108 ASP A C 1
ATOM 886 O O . ASP A 1 108 ? 10.778 13.922 -5.785 1.00 94.25 108 ASP A O 1
ATOM 890 N N . GLY A 1 109 ? 9.598 14.022 -3.880 1.00 92.88 109 GLY A N 1
ATOM 891 C CA . GLY A 1 109 ? 10.691 14.519 -3.050 1.00 92.88 109 GLY A CA 1
ATOM 892 C C . GLY A 1 109 ? 11.699 13.459 -2.599 1.00 92.88 109 GLY A C 1
ATOM 893 O O . GLY A 1 109 ? 12.748 13.837 -2.076 1.00 92.88 109 GLY A O 1
ATOM 894 N N . ASP A 1 110 ? 11.402 12.166 -2.761 1.00 90.50 110 ASP A N 1
ATOM 895 C CA . ASP A 1 110 ? 12.256 11.083 -2.269 1.00 90.50 110 ASP A CA 1
ATOM 896 C C . ASP A 1 110 ? 12.106 9.799 -3.112 1.00 90.50 110 ASP A C 1
ATOM 898 O O . ASP A 1 110 ? 11.073 9.130 -3.017 1.00 90.50 110 ASP A O 1
ATOM 902 N N . PRO A 1 111 ? 13.138 9.411 -3.889 1.00 88.19 111 PRO A N 1
ATOM 903 C CA . PRO A 1 111 ? 13.071 8.277 -4.806 1.00 88.19 111 PRO A CA 1
ATOM 904 C C . PRO A 1 111 ? 13.098 6.906 -4.114 1.00 88.19 111 PRO A C 1
ATOM 906 O O . PRO A 1 111 ? 12.904 5.896 -4.789 1.00 88.19 111 PRO A O 1
ATOM 909 N N . ASP A 1 112 ? 13.337 6.821 -2.802 1.00 90.75 112 ASP A N 1
ATOM 910 C CA . ASP A 1 112 ? 13.267 5.546 -2.088 1.00 90.75 112 ASP A CA 1
ATOM 911 C C . ASP A 1 112 ? 11.813 5.207 -1.737 1.00 90.75 112 ASP A C 1
ATOM 913 O O . ASP A 1 112 ? 11.253 5.695 -0.749 1.00 90.75 112 ASP A O 1
ATOM 917 N N . PHE A 1 113 ? 11.177 4.379 -2.570 1.00 93.50 113 PHE A N 1
ATOM 918 C CA . PHE A 1 113 ? 9.778 3.983 -2.382 1.00 93.50 113 PHE A CA 1
ATOM 919 C C . PHE A 1 113 ? 9.627 2.724 -1.518 1.00 93.50 113 PHE A C 1
ATOM 921 O O . PHE A 1 113 ? 8.506 2.427 -1.078 1.00 93.50 113 PHE A O 1
ATOM 928 N N . TYR A 1 114 ? 10.729 2.006 -1.270 1.00 89.75 114 TYR A N 1
ATOM 929 C CA . TYR A 1 114 ? 10.776 0.821 -0.417 1.00 89.75 114 TYR A CA 1
ATOM 930 C C . TYR A 1 114 ? 10.711 1.216 1.057 1.00 89.75 114 TYR A C 1
ATOM 932 O O . TYR A 1 114 ? 9.856 0.712 1.800 1.00 89.75 114 TYR A O 1
ATOM 940 N N . SER A 1 115 ? 11.555 2.169 1.464 1.00 87.88 115 SER A N 1
ATOM 941 C CA . SER A 1 115 ? 11.532 2.729 2.813 1.00 87.88 115 SER A CA 1
ATOM 942 C C . SER A 1 115 ? 10.145 3.248 3.150 1.00 87.88 115 SER A C 1
ATOM 944 O O . SER A 1 115 ? 9.466 3.853 2.322 1.00 87.88 115 SER A O 1
ATOM 946 N N . GLN A 1 116 ? 9.685 2.969 4.370 1.00 91.06 116 GLN A N 1
ATOM 947 C CA . GLN A 1 116 ? 8.350 3.344 4.851 1.00 91.06 116 GLN A CA 1
ATOM 948 C C . GLN A 1 116 ? 7.183 2.813 3.983 1.00 91.06 116 GLN A C 1
ATOM 950 O O . GLN A 1 116 ? 6.040 3.261 4.116 1.00 91.06 116 GLN A O 1
ATOM 955 N N . ARG A 1 117 ? 7.454 1.846 3.090 1.00 94.25 117 ARG A N 1
ATOM 956 C CA . ARG A 1 117 ? 6.499 1.219 2.160 1.00 94.25 117 ARG A CA 1
ATOM 957 C C . ARG A 1 117 ? 5.687 2.249 1.364 1.00 94.25 117 ARG A C 1
ATOM 959 O O . ARG A 1 117 ? 4.481 2.077 1.169 1.00 94.25 117 ARG A O 1
ATOM 966 N N . LYS A 1 118 ? 6.309 3.341 0.914 1.00 95.88 118 LYS A N 1
ATOM 967 C CA . LYS A 1 118 ? 5.598 4.485 0.312 1.00 95.88 118 LYS A CA 1
ATOM 968 C C . LYS A 1 118 ? 4.742 4.098 -0.892 1.00 95.88 118 LYS A C 1
ATOM 970 O O . LYS A 1 118 ? 3.613 4.589 -1.000 1.00 95.88 118 LYS A O 1
ATOM 975 N N . ALA A 1 119 ? 5.240 3.198 -1.746 1.00 97.31 119 ALA A N 1
ATOM 976 C CA . ALA A 1 119 ? 4.497 2.700 -2.906 1.00 97.31 119 ALA A CA 1
ATOM 977 C C . ALA A 1 119 ? 3.178 2.022 -2.499 1.00 97.31 119 ALA A C 1
ATOM 979 O O . ALA A 1 119 ? 2.141 2.302 -3.096 1.00 97.31 119 ALA A O 1
ATOM 980 N N . ARG A 1 120 ? 3.184 1.197 -1.438 1.00 97.69 120 ARG A N 1
ATOM 981 C CA . ARG A 1 120 ? 1.985 0.517 -0.910 1.00 97.69 120 ARG A CA 1
ATOM 982 C C . ARG A 1 120 ? 0.880 1.524 -0.614 1.00 97.69 120 ARG A C 1
ATOM 984 O O . ARG A 1 120 ? -0.217 1.424 -1.157 1.00 97.69 120 ARG A O 1
ATOM 991 N N . TYR A 1 121 ? 1.177 2.524 0.213 1.00 98.31 121 TYR A N 1
ATOM 992 C CA . TYR A 1 121 ? 0.178 3.518 0.606 1.00 98.31 121 TYR A CA 1
ATOM 993 C C . TYR A 1 121 ? -0.244 4.404 -0.568 1.00 98.31 121 TYR A C 1
ATOM 995 O O . TYR A 1 121 ? -1.424 4.729 -0.679 1.00 98.31 121 TYR A O 1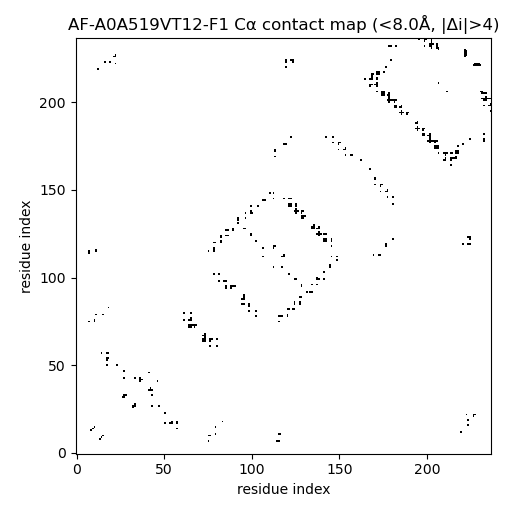
ATOM 1003 N N . GLY A 1 122 ? 0.674 4.735 -1.482 1.00 98.00 122 GLY A N 1
ATOM 1004 C CA . GLY A 1 122 ? 0.349 5.464 -2.710 1.00 98.00 122 GLY A CA 1
ATOM 1005 C C . GLY A 1 122 ? -0.651 4.712 -3.590 1.00 98.00 122 GLY A C 1
ATOM 1006 O O . GLY A 1 122 ? -1.654 5.292 -4.012 1.00 98.00 122 GLY A O 1
ATOM 1007 N N . LEU A 1 123 ? -0.456 3.402 -3.776 1.00 98.06 123 LEU A N 1
ATOM 1008 C CA . LEU A 1 123 ? -1.404 2.548 -4.492 1.00 98.06 123 LEU A CA 1
ATOM 1009 C C . LEU A 1 123 ? -2.763 2.497 -3.791 1.00 98.06 123 LEU A C 1
ATOM 1011 O O . LEU A 1 123 ? -3.785 2.714 -4.442 1.00 98.06 123 LEU A O 1
ATOM 1015 N N . MET A 1 124 ? -2.798 2.310 -2.471 1.00 97.69 124 MET A N 1
ATOM 1016 C CA . MET A 1 124 ? -4.053 2.294 -1.706 1.00 97.69 124 MET A CA 1
ATOM 1017 C C . MET A 1 124 ? -4.809 3.630 -1.794 1.00 97.69 124 MET A C 1
ATOM 1019 O O . MET A 1 124 ? -6.030 3.654 -1.965 1.00 97.69 124 MET A O 1
ATOM 1023 N N . ILE A 1 125 ? -4.089 4.753 -1.711 1.00 98.38 125 ILE A N 1
ATOM 1024 C CA . ILE A 1 125 ? -4.641 6.105 -1.857 1.00 98.38 125 ILE A CA 1
ATOM 1025 C C . ILE A 1 125 ? -5.184 6.319 -3.281 1.00 98.38 125 ILE A C 1
ATOM 1027 O O . ILE A 1 125 ? -6.317 6.782 -3.441 1.00 98.38 125 ILE A O 1
ATOM 1031 N N . SER A 1 126 ? -4.439 5.912 -4.313 1.00 97.56 126 SER A N 1
ATOM 1032 C CA . SER A 1 126 ? -4.890 5.982 -5.712 1.00 97.56 126 SER A CA 1
ATOM 1033 C C . SER A 1 126 ? -6.128 5.113 -5.977 1.00 97.56 126 SER A C 1
ATOM 1035 O O . SER A 1 126 ? -7.054 5.548 -6.659 1.00 97.56 126 SER A O 1
ATOM 1037 N N . GLY A 1 127 ? -6.214 3.925 -5.367 1.00 95.75 127 GLY A N 1
ATOM 1038 C CA . GLY A 1 127 ? -7.361 3.026 -5.491 1.00 95.75 127 GLY A CA 1
ATOM 1039 C C . GLY A 1 127 ? -8.653 3.624 -4.928 1.00 95.75 127 GLY A C 1
ATOM 1040 O O . GLY A 1 127 ? -9.732 3.403 -5.479 1.00 95.75 127 GLY A O 1
ATOM 1041 N N . MET A 1 128 ? -8.560 4.440 -3.872 1.00 95.88 128 MET A N 1
ATOM 1042 C CA . MET A 1 128 ? -9.702 5.215 -3.374 1.00 95.88 128 MET A CA 1
ATOM 1043 C C . MET A 1 128 ? -10.109 6.322 -4.352 1.00 95.88 128 MET A C 1
ATOM 1045 O O . MET A 1 128 ? -11.300 6.516 -4.586 1.00 95.88 128 MET A O 1
ATOM 1049 N N . MET A 1 129 ? -9.139 7.009 -4.961 1.00 96.50 129 MET A N 1
ATOM 1050 C CA . MET A 1 129 ? -9.398 8.065 -5.946 1.00 96.50 129 MET A CA 1
ATOM 1051 C C . MET A 1 129 ? -10.004 7.546 -7.253 1.00 96.50 129 MET A C 1
ATOM 1053 O O . MET A 1 129 ? -10.864 8.215 -7.818 1.00 96.50 129 MET A O 1
ATOM 1057 N N . ASN A 1 130 ? -9.627 6.347 -7.703 1.00 93.06 130 ASN A N 1
ATOM 1058 C CA . ASN A 1 130 ? -10.137 5.741 -8.941 1.00 93.06 130 ASN A CA 1
ATOM 1059 C C . ASN A 1 130 ? -11.656 5.503 -8.949 1.00 93.06 130 ASN A C 1
ATOM 1061 O O . ASN A 1 130 ? -12.231 5.284 -10.011 1.00 93.06 130 ASN A O 1
ATOM 1065 N N . LYS A 1 131 ? -12.323 5.582 -7.790 1.00 89.06 131 LYS A N 1
ATOM 1066 C CA . LYS A 1 131 ? -13.788 5.493 -7.670 1.00 89.06 131 LYS A CA 1
ATOM 1067 C C . LYS A 1 131 ? -14.516 6.780 -8.075 1.00 89.06 131 LYS A C 1
ATOM 1069 O O . LYS A 1 131 ? -15.741 6.789 -8.115 1.00 89.06 131 LYS A O 1
ATOM 1074 N N . SER A 1 132 ? -13.782 7.862 -8.336 1.00 91.25 132 SER A N 1
ATOM 1075 C CA . SER A 1 132 ? -14.314 9.160 -8.747 1.00 91.25 132 SER A CA 1
ATOM 1076 C C . SER A 1 132 ? -13.679 9.603 -10.061 1.00 91.25 132 SER A C 1
ATOM 1078 O O . SER A 1 132 ? -12.462 9.787 -10.137 1.00 91.25 132 SER A O 1
ATOM 1080 N N . ASP A 1 133 ? -14.505 9.865 -11.076 1.00 91.44 133 ASP A N 1
ATOM 1081 C CA . ASP A 1 133 ? -14.040 10.360 -12.379 1.00 91.44 133 ASP A CA 1
ATOM 1082 C C . ASP A 1 133 ? -13.246 11.669 -12.255 1.00 91.44 133 ASP A C 1
ATOM 1084 O O . ASP A 1 133 ? -12.268 11.881 -12.971 1.00 91.44 133 ASP A O 1
ATOM 1088 N N . GLN A 1 134 ? -13.610 12.523 -11.291 1.00 95.19 134 GLN A N 1
ATOM 1089 C CA . GLN A 1 134 ? -12.911 13.780 -11.013 1.00 95.19 134 GLN A CA 1
ATOM 1090 C C . GLN A 1 134 ? -11.466 13.554 -10.541 1.00 95.19 134 GLN A C 1
ATOM 1092 O O . GLN A 1 134 ? -10.584 14.361 -10.834 1.00 95.19 134 GLN A O 1
ATOM 1097 N N . LEU A 1 135 ? -11.219 12.488 -9.776 1.00 97.12 135 LEU A N 1
ATOM 1098 C CA . LEU A 1 135 ? -9.920 12.228 -9.148 1.00 97.12 135 LEU A CA 1
ATOM 1099 C C . LEU A 1 135 ? -9.056 11.257 -9.946 1.00 97.12 135 LEU A C 1
ATOM 1101 O O . LEU A 1 135 ? -7.850 11.186 -9.709 1.00 97.12 135 LEU A O 1
ATOM 1105 N N . LYS A 1 136 ? -9.643 10.561 -10.923 1.00 94.75 136 LYS A N 1
ATOM 1106 C CA . LYS A 1 136 ? -8.950 9.606 -11.787 1.00 94.75 136 LYS A CA 1
ATOM 1107 C C . LYS A 1 136 ? -7.658 10.159 -12.412 1.00 94.75 136 LYS A C 1
ATOM 1109 O O . LYS A 1 136 ? -6.654 9.457 -12.343 1.00 94.75 136 LYS A O 1
ATOM 1114 N N . PRO A 1 137 ? -7.585 11.407 -12.925 1.00 95.88 137 PRO A N 1
ATOM 1115 C CA . PRO A 1 137 ? -6.324 11.937 -13.454 1.00 95.88 137 PRO A CA 1
ATOM 1116 C C . PRO A 1 137 ? -5.200 12.029 -12.412 1.00 95.88 137 PRO A C 1
ATOM 1118 O O . PRO A 1 137 ? -4.037 11.822 -12.742 1.00 95.88 137 PRO A O 1
ATOM 1121 N N . LEU A 1 138 ? -5.526 12.340 -11.154 1.00 97.50 138 LEU A N 1
ATOM 1122 C CA . LEU A 1 138 ? -4.542 12.395 -10.069 1.00 97.50 138 LEU A CA 1
ATOM 1123 C C . LEU A 1 138 ? -4.144 10.989 -9.603 1.00 97.50 138 LEU A C 1
ATOM 1125 O O . LEU A 1 138 ? -2.974 10.752 -9.313 1.00 97.50 138 LEU A O 1
ATOM 1129 N N . ALA A 1 139 ? -5.098 10.057 -9.573 1.00 97.06 139 ALA A N 1
ATOM 1130 C CA . ALA A 1 139 ? -4.826 8.655 -9.280 1.00 97.06 139 ALA A CA 1
ATOM 1131 C C . ALA A 1 139 ? -3.845 8.046 -10.292 1.00 97.06 139 ALA A C 1
ATOM 1133 O O . ALA A 1 139 ? -2.881 7.410 -9.880 1.00 97.06 139 ALA A O 1
ATOM 1134 N N . VAL A 1 140 ? -4.054 8.306 -11.588 1.00 95.81 140 VAL A N 1
ATOM 1135 C CA . VAL A 1 140 ? -3.153 7.871 -12.667 1.00 95.81 140 VAL A CA 1
ATOM 1136 C C . VAL A 1 140 ? -1.759 8.462 -12.479 1.00 95.81 140 VAL A C 1
ATOM 1138 O O . VAL A 1 140 ? -0.803 7.707 -12.448 1.00 95.81 140 VAL A O 1
ATOM 1141 N N . LYS A 1 141 ? -1.627 9.770 -12.220 1.00 97.06 141 LYS A N 1
ATOM 1142 C CA . LYS A 1 141 ? -0.310 10.387 -11.959 1.00 97.06 141 LYS A CA 1
ATOM 1143 C C . LYS A 1 141 ? 0.447 9.742 -10.796 1.00 97.06 141 LYS A C 1
ATOM 1145 O O . LYS A 1 141 ? 1.651 9.538 -10.888 1.00 97.06 141 LYS A O 1
ATOM 1150 N N . LEU A 1 142 ? -0.250 9.436 -9.700 1.00 97.31 142 LEU A N 1
ATOM 1151 C CA . LEU A 1 142 ? 0.345 8.725 -8.565 1.00 97.31 142 LEU A CA 1
ATOM 1152 C C . LEU A 1 142 ? 0.797 7.316 -8.953 1.00 97.31 142 LEU A C 1
ATOM 1154 O O . LEU A 1 142 ? 1.865 6.883 -8.530 1.00 97.31 142 LEU A O 1
ATOM 1158 N N . GLN A 1 143 ? -0.012 6.601 -9.735 1.00 97.19 143 GLN A N 1
ATOM 1159 C CA . GLN A 1 143 ? 0.327 5.263 -10.212 1.00 97.19 143 GLN A CA 1
ATOM 1160 C C . GLN A 1 143 ? 1.512 5.297 -11.175 1.00 97.19 143 GLN A C 1
ATOM 1162 O O . GLN A 1 143 ? 2.431 4.514 -10.987 1.00 97.19 143 GLN A O 1
ATOM 1167 N N . ASP A 1 144 ? 1.546 6.227 -12.127 1.00 97.00 144 ASP A N 1
ATOM 1168 C CA . ASP A 1 144 ? 2.644 6.373 -13.087 1.00 97.00 144 ASP A CA 1
ATOM 1169 C C . ASP A 1 144 ? 3.975 6.640 -12.370 1.00 97.00 144 ASP A C 1
ATOM 1171 O O . ASP A 1 144 ? 4.964 5.963 -12.634 1.00 97.00 144 ASP A O 1
ATOM 1175 N N . LEU A 1 145 ? 3.989 7.532 -11.372 1.00 97.50 145 LEU A N 1
ATOM 1176 C CA . LEU A 1 145 ? 5.194 7.801 -10.581 1.00 97.50 145 LEU A CA 1
ATOM 1177 C C . LEU A 1 145 ? 5.701 6.548 -9.839 1.00 97.50 145 LEU A C 1
ATOM 1179 O O . LEU A 1 145 ? 6.903 6.288 -9.783 1.00 97.50 145 LEU A O 1
ATOM 118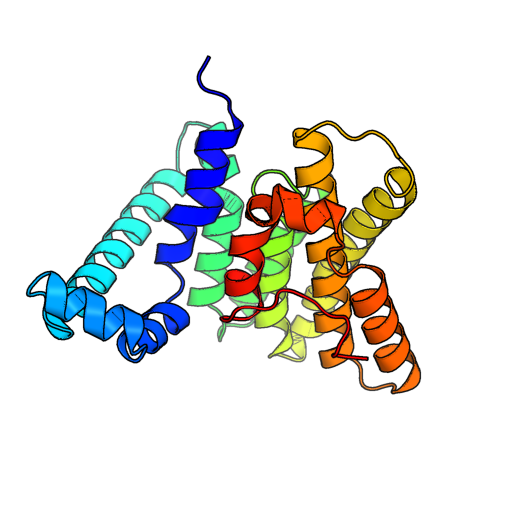3 N N . ILE A 1 146 ? 4.786 5.756 -9.271 1.00 98.06 146 ILE A N 1
ATOM 1184 C CA . ILE A 1 146 ? 5.123 4.485 -8.613 1.00 98.06 146 ILE A CA 1
ATOM 1185 C C . ILE A 1 146 ? 5.601 3.456 -9.637 1.00 98.06 146 ILE A C 1
ATOM 1187 O O . ILE A 1 146 ? 6.589 2.769 -9.389 1.00 98.06 146 ILE A O 1
ATOM 1191 N N . TYR A 1 147 ? 4.934 3.359 -10.784 1.00 97.81 147 TYR A N 1
ATOM 1192 C CA . TYR A 1 147 ? 5.308 2.463 -11.870 1.00 97.81 147 TYR A CA 1
ATOM 1193 C C . TYR A 1 147 ? 6.735 2.743 -12.339 1.00 97.81 147 TYR A C 1
ATOM 1195 O O . TYR A 1 147 ? 7.542 1.817 -12.400 1.00 97.81 147 TYR A O 1
ATOM 1203 N N . ASP A 1 148 ? 7.054 4.004 -12.625 1.00 96.81 148 ASP A N 1
ATOM 1204 C CA . ASP A 1 148 ? 8.354 4.411 -13.151 1.00 96.81 148 ASP A CA 1
ATOM 1205 C C . ASP A 1 148 ? 9.478 4.086 -12.163 1.00 96.81 148 ASP A C 1
ATOM 1207 O O . ASP A 1 148 ? 10.494 3.500 -12.548 1.00 96.81 148 ASP A O 1
ATOM 1211 N N . ASN A 1 149 ? 9.266 4.373 -10.875 1.00 96.00 149 ASN A N 1
ATOM 1212 C CA . ASN A 1 149 ? 10.215 4.039 -9.816 1.00 96.00 149 ASN A CA 1
ATOM 1213 C C . ASN A 1 149 ? 10.468 2.522 -9.716 1.00 96.00 149 ASN A C 1
ATOM 1215 O O . ASN A 1 149 ? 11.615 2.068 -9.751 1.00 96.00 149 ASN A O 1
ATOM 1219 N N . LEU A 1 150 ? 9.396 1.724 -9.654 1.00 96.00 150 LEU A N 1
ATOM 1220 C CA . LEU A 1 150 ? 9.493 0.265 -9.572 1.00 96.00 150 LEU A CA 1
ATOM 1221 C C . LEU A 1 150 ? 10.150 -0.321 -10.835 1.00 96.00 150 LEU A C 1
ATOM 1223 O O . LEU A 1 150 ? 11.035 -1.171 -10.741 1.00 96.00 150 LEU A O 1
ATOM 1227 N N . SER A 1 151 ? 9.767 0.165 -12.018 1.00 95.31 151 SER A N 1
ATOM 1228 C CA . SER A 1 151 ? 10.319 -0.259 -13.309 1.00 95.31 151 SER A CA 1
ATOM 1229 C C . SER A 1 151 ? 11.816 0.037 -13.410 1.00 95.31 151 SER A C 1
ATOM 1231 O O . SER A 1 151 ? 12.583 -0.786 -13.922 1.00 95.31 151 SER A O 1
ATOM 1233 N N . GLN A 1 152 ? 12.257 1.194 -12.910 1.00 93.50 152 GLN A N 1
ATOM 1234 C CA . GLN A 1 152 ? 13.670 1.563 -12.875 1.00 93.50 152 GLN A CA 1
ATOM 1235 C C . GLN A 1 152 ? 14.480 0.593 -12.005 1.00 93.50 152 GLN A C 1
ATOM 1237 O O . GLN A 1 152 ? 15.543 0.131 -12.434 1.00 93.50 152 GLN A O 1
ATOM 1242 N N . TYR A 1 153 ? 13.972 0.236 -10.821 1.00 90.62 153 TYR A N 1
ATOM 1243 C CA . TYR A 1 153 ? 14.623 -0.746 -9.953 1.00 90.62 153 TYR A CA 1
ATOM 1244 C C . TYR A 1 153 ? 14.743 -2.111 -10.644 1.00 90.62 153 TYR A C 1
ATOM 1246 O O . TYR A 1 153 ? 15.835 -2.676 -10.743 1.00 90.62 153 TYR A O 1
ATOM 1254 N N . ILE A 1 154 ? 13.637 -2.613 -11.201 1.00 90.25 154 ILE A N 1
ATOM 1255 C CA . ILE A 1 154 ? 13.588 -3.908 -11.892 1.00 90.25 154 ILE A CA 1
ATOM 1256 C C . ILE A 1 154 ? 14.573 -3.962 -13.068 1.00 90.25 154 ILE A C 1
ATOM 1258 O O . ILE A 1 154 ? 15.286 -4.953 -13.244 1.00 90.25 154 ILE A O 1
ATOM 1262 N N . SER A 1 155 ? 14.670 -2.880 -13.840 1.00 87.38 155 SER A N 1
ATOM 1263 C CA . SER A 1 155 ? 15.573 -2.796 -14.996 1.00 87.38 155 SER A CA 1
ATOM 1264 C C . SER A 1 155 ? 17.055 -2.817 -14.607 1.00 87.38 155 SER A C 1
ATOM 1266 O O . SER A 1 155 ? 17.894 -3.194 -15.419 1.00 87.38 155 SER A O 1
ATOM 1268 N N . THR A 1 156 ? 17.389 -2.417 -13.378 1.00 83.88 156 THR A N 1
ATOM 1269 C CA . THR A 1 156 ? 18.776 -2.271 -12.911 1.00 83.88 156 THR A CA 1
ATOM 1270 C C . THR A 1 156 ? 19.263 -3.439 -12.048 1.00 83.88 156 THR A C 1
ATOM 1272 O O . THR A 1 156 ? 20.469 -3.655 -11.969 1.00 83.88 156 THR A O 1
ATOM 1275 N N . HIS A 1 157 ? 18.355 -4.230 -11.459 1.00 77.38 157 HIS A N 1
ATOM 1276 C CA . HIS A 1 157 ? 18.692 -5.266 -10.466 1.00 77.38 157 HIS A CA 1
ATOM 1277 C C . HIS A 1 157 ? 18.254 -6.699 -10.847 1.00 77.38 157 HIS A C 1
ATOM 1279 O O . HIS A 1 157 ? 18.461 -7.635 -10.077 1.00 77.38 157 HIS A O 1
ATOM 1285 N N . SER A 1 158 ? 17.661 -6.924 -12.028 1.00 61.22 158 SER A N 1
ATOM 1286 C CA . SER A 1 158 ? 17.025 -8.211 -12.387 1.00 61.22 158 SER A CA 1
ATOM 1287 C C . SER A 1 158 ? 17.964 -9.401 -12.660 1.00 61.22 158 SER A C 1
ATOM 1289 O O . SER A 1 158 ? 17.472 -10.525 -12.756 1.00 61.22 158 SER A O 1
ATOM 1291 N N . THR A 1 159 ? 19.285 -9.208 -12.758 1.00 61.09 159 THR A N 1
ATOM 1292 C CA . THR A 1 159 ? 20.218 -10.226 -13.297 1.00 61.09 159 THR A CA 1
ATOM 1293 C C . THR A 1 159 ? 21.298 -10.720 -12.328 1.00 61.09 159 THR A C 1
ATOM 1295 O O . THR A 1 159 ? 22.263 -11.352 -12.760 1.00 61.09 159 THR A O 1
ATOM 1298 N N . GLN A 1 160 ? 21.206 -10.420 -11.033 1.00 64.50 160 GLN A N 1
ATOM 1299 C CA . GLN A 1 160 ? 22.220 -10.855 -10.067 1.00 64.50 160 GLN A CA 1
ATOM 1300 C C . GLN A 1 160 ? 21.956 -12.302 -9.608 1.00 64.50 160 GLN A C 1
ATOM 1302 O O . GLN A 1 160 ? 20.936 -12.595 -8.988 1.00 64.50 160 GLN A O 1
ATOM 1307 N N . ASN A 1 161 ? 22.881 -13.215 -9.930 1.00 61.34 161 ASN A N 1
ATOM 1308 C CA . ASN A 1 161 ? 22.760 -14.651 -9.625 1.00 61.34 161 ASN A CA 1
ATOM 1309 C C . ASN A 1 161 ? 23.103 -15.001 -8.166 1.00 61.34 161 ASN A C 1
ATOM 1311 O O . ASN A 1 161 ? 22.650 -16.023 -7.653 1.00 61.34 161 ASN A O 1
ATOM 1315 N N . GLU A 1 162 ? 23.881 -14.157 -7.490 1.00 77.94 162 GLU A N 1
ATOM 1316 C CA . GLU A 1 162 ? 24.217 -14.295 -6.074 1.00 77.94 162 GLU A CA 1
ATOM 1317 C C . GLU A 1 162 ? 23.734 -13.051 -5.339 1.00 77.94 162 GLU A C 1
ATOM 1319 O O . GLU A 1 162 ? 24.335 -11.987 -5.437 1.00 77.94 162 GLU A O 1
ATOM 1324 N N . LEU A 1 163 ? 22.615 -13.201 -4.635 1.00 85.00 163 LEU A N 1
ATOM 1325 C CA . LEU A 1 163 ? 22.014 -12.151 -3.824 1.00 85.00 163 LEU A CA 1
ATOM 1326 C C . LEU A 1 163 ? 22.191 -12.488 -2.346 1.00 85.00 163 LEU A C 1
ATOM 1328 O O . LEU A 1 163 ? 21.873 -13.604 -1.904 1.00 85.00 163 LEU A O 1
ATOM 1332 N N . SER A 1 164 ? 22.634 -11.508 -1.567 1.00 90.00 164 SER A N 1
ATOM 1333 C CA . SER A 1 164 ? 22.510 -11.523 -0.114 1.00 90.00 164 SER A CA 1
ATOM 1334 C C . SER A 1 164 ? 21.037 -11.620 0.299 1.00 90.00 164 SER A C 1
ATOM 1336 O O . SER A 1 164 ? 20.111 -11.432 -0.495 1.00 90.00 164 SER A O 1
ATOM 1338 N N . ARG A 1 165 ? 20.781 -11.936 1.572 1.00 89.00 165 ARG A N 1
ATOM 1339 C CA . ARG A 1 165 ? 19.401 -12.013 2.072 1.00 89.00 165 ARG A CA 1
ATOM 1340 C C . ARG A 1 165 ? 18.665 -10.673 1.943 1.00 89.00 165 ARG A C 1
ATOM 1342 O O . ARG A 1 165 ? 17.472 -10.689 1.663 1.00 89.00 165 ARG A O 1
ATOM 1349 N N . GLU A 1 166 ? 19.357 -9.560 2.160 1.00 88.06 166 GLU A N 1
ATOM 1350 C CA . GLU A 1 166 ? 18.792 -8.210 2.065 1.00 88.06 166 GLU A CA 1
ATOM 1351 C C . GLU A 1 166 ? 18.395 -7.882 0.623 1.00 88.06 166 GLU A C 1
ATOM 1353 O O . GLU A 1 166 ? 17.234 -7.579 0.368 1.00 88.06 166 GLU A O 1
ATOM 1358 N N . GLU A 1 167 ? 19.288 -8.111 -0.341 1.00 90.12 167 GLU A N 1
ATOM 1359 C CA . GLU A 1 167 ? 18.985 -7.868 -1.758 1.00 90.12 167 GLU A CA 1
ATOM 1360 C C . GLU A 1 167 ? 17.852 -8.771 -2.274 1.00 90.12 167 GLU A C 1
ATOM 1362 O O . GLU A 1 167 ? 17.038 -8.348 -3.094 1.00 90.12 167 GLU A O 1
ATOM 1367 N N . LYS A 1 168 ? 17.739 -10.010 -1.764 1.00 91.31 168 LYS A N 1
ATOM 1368 C CA . LYS A 1 168 ? 16.574 -10.866 -2.048 1.00 91.31 168 LYS A CA 1
ATOM 1369 C C . LYS A 1 168 ? 15.280 -10.249 -1.529 1.00 91.31 168 LYS A C 1
ATOM 1371 O O . LYS A 1 168 ? 14.266 -10.347 -2.211 1.00 91.31 168 LYS A O 1
ATOM 1376 N N . MET A 1 169 ? 15.283 -9.671 -0.324 1.00 91.69 169 MET A N 1
ATOM 1377 C CA . MET A 1 169 ? 14.087 -9.050 0.254 1.00 91.69 169 MET A CA 1
ATOM 1378 C C . MET A 1 169 ? 13.643 -7.841 -0.567 1.00 91.69 169 MET A C 1
ATOM 1380 O O . MET A 1 169 ? 12.456 -7.733 -0.880 1.00 91.69 169 MET A O 1
ATOM 1384 N N . ASP A 1 170 ? 14.584 -6.990 -0.971 1.00 91.00 170 ASP A N 1
ATOM 1385 C CA . ASP A 1 170 ? 14.285 -5.841 -1.823 1.00 91.00 170 ASP A CA 1
ATOM 1386 C C . ASP A 1 170 ? 13.739 -6.304 -3.172 1.00 91.00 170 ASP A C 1
ATOM 1388 O O . ASP A 1 170 ? 12.632 -5.919 -3.553 1.00 91.00 170 ASP A O 1
ATOM 1392 N N . ARG A 1 171 ? 14.445 -7.217 -3.853 1.00 92.38 171 ARG A N 1
ATOM 1393 C CA . ARG A 1 171 ? 13.992 -7.801 -5.121 1.00 92.38 171 ARG A CA 1
ATOM 1394 C C . ARG A 1 171 ? 12.581 -8.371 -5.013 1.00 92.38 171 ARG A C 1
ATOM 1396 O O . ARG A 1 171 ? 11.749 -8.067 -5.867 1.00 92.38 171 ARG A O 1
ATOM 1403 N N . ALA A 1 172 ? 12.305 -9.152 -3.971 1.00 93.81 172 ALA A N 1
ATOM 1404 C CA . ALA A 1 172 ? 11.005 -9.773 -3.758 1.00 93.81 172 ALA A CA 1
ATOM 1405 C C . ALA A 1 172 ? 9.896 -8.732 -3.582 1.00 93.81 172 ALA A C 1
ATOM 1407 O O . ALA A 1 172 ? 8.826 -8.867 -4.176 1.00 93.81 172 ALA A O 1
ATOM 1408 N N . TRP A 1 173 ? 10.149 -7.671 -2.809 1.00 95.56 173 TRP A N 1
ATOM 1409 C CA . TRP A 1 173 ? 9.190 -6.582 -2.645 1.00 95.56 173 TRP A CA 1
ATOM 1410 C C . TRP A 1 173 ? 8.987 -5.799 -3.945 1.00 95.56 173 TRP A C 1
ATOM 1412 O O . TRP A 1 173 ? 7.845 -5.595 -4.347 1.00 95.56 173 TRP A O 1
ATOM 1422 N N . TYR A 1 174 ? 10.057 -5.407 -4.641 1.00 95.75 174 TYR A N 1
ATOM 1423 C CA . TYR A 1 174 ? 9.958 -4.644 -5.888 1.00 95.75 174 TYR A CA 1
ATOM 1424 C C . TYR A 1 174 ? 9.254 -5.437 -6.992 1.00 95.75 174 TYR A C 1
ATOM 1426 O O . TYR A 1 174 ? 8.383 -4.886 -7.663 1.00 95.75 174 TYR A O 1
ATOM 1434 N N . ARG A 1 175 ? 9.568 -6.730 -7.153 1.00 95.44 175 ARG A N 1
ATOM 1435 C CA . ARG A 1 175 ? 8.876 -7.619 -8.102 1.00 95.44 175 ARG A CA 1
ATOM 1436 C C . ARG A 1 175 ? 7.397 -7.729 -7.764 1.00 95.44 175 ARG A C 1
ATOM 1438 O O . ARG A 1 175 ? 6.558 -7.454 -8.618 1.00 95.44 175 ARG A O 1
ATOM 1445 N N . TYR A 1 176 ? 7.074 -8.016 -6.503 1.00 97.50 176 TYR A N 1
ATOM 1446 C CA . TYR A 1 176 ? 5.688 -8.097 -6.056 1.00 97.50 176 TYR A CA 1
ATOM 1447 C C . TYR A 1 176 ? 4.918 -6.792 -6.301 1.00 97.50 176 TYR A C 1
ATOM 1449 O O . TYR A 1 176 ? 3.825 -6.812 -6.864 1.00 97.50 176 TYR A O 1
ATOM 1457 N N . MET A 1 177 ? 5.486 -5.648 -5.917 1.00 98.00 177 MET A N 1
ATOM 1458 C CA . MET A 1 177 ? 4.850 -4.343 -6.094 1.00 98.00 177 MET A CA 1
ATOM 1459 C C . MET A 1 177 ? 4.699 -3.972 -7.570 1.00 98.00 177 MET A C 1
ATOM 1461 O O . MET A 1 177 ? 3.667 -3.415 -7.948 1.00 98.00 177 MET A O 1
ATOM 1465 N N . PHE A 1 178 ? 5.682 -4.307 -8.413 1.00 97.88 178 PHE A N 1
ATOM 1466 C CA . PHE A 1 178 ? 5.612 -4.078 -9.855 1.00 97.88 178 PHE A CA 1
ATOM 1467 C C . PHE A 1 178 ? 4.553 -4.965 -10.521 1.00 97.88 178 PHE A C 1
ATOM 1469 O O . PHE A 1 178 ? 3.783 -4.498 -11.363 1.00 97.88 178 PHE A O 1
ATOM 1476 N N . ALA A 1 179 ? 4.442 -6.224 -10.104 1.00 97.81 179 ALA A N 1
ATOM 1477 C CA . ALA A 1 179 ? 3.370 -7.097 -10.554 1.00 97.81 179 ALA A CA 1
ATOM 1478 C C . ALA A 1 179 ? 1.994 -6.583 -10.096 1.00 97.81 179 ALA A C 1
ATOM 1480 O O . ALA A 1 179 ? 1.060 -6.485 -10.894 1.00 97.81 179 ALA A O 1
ATOM 1481 N N . ALA A 1 180 ? 1.891 -6.156 -8.834 1.00 98.19 180 ALA A N 1
ATOM 1482 C CA . ALA A 1 180 ? 0.664 -5.636 -8.248 1.00 98.19 180 ALA A CA 1
ATOM 1483 C C . ALA A 1 180 ? 0.159 -4.373 -8.954 1.00 98.19 180 ALA A C 1
ATOM 1485 O O . ALA A 1 180 ? -1.028 -4.299 -9.272 1.00 98.19 180 ALA A O 1
ATOM 1486 N N . ILE A 1 181 ? 1.027 -3.394 -9.236 1.00 97.88 181 ILE A N 1
ATOM 1487 C CA . ILE A 1 181 ? 0.603 -2.182 -9.950 1.00 97.88 181 ILE A CA 1
ATOM 1488 C C . ILE A 1 181 ? 0.139 -2.503 -11.373 1.00 97.88 181 ILE A C 1
ATOM 1490 O O . ILE A 1 181 ? -0.887 -1.983 -11.798 1.00 97.88 181 ILE A O 1
ATOM 1494 N N . ASN A 1 182 ? 0.814 -3.412 -12.082 1.00 98.12 182 ASN A N 1
ATOM 1495 C CA . ASN A 1 182 ? 0.385 -3.840 -13.413 1.00 98.12 182 ASN A CA 1
ATOM 1496 C C . ASN A 1 182 ? -0.974 -4.556 -13.373 1.00 98.12 182 ASN A C 1
ATOM 1498 O O . ASN A 1 182 ? -1.849 -4.269 -14.190 1.00 98.12 182 ASN A O 1
ATOM 1502 N N . PHE A 1 183 ? -1.199 -5.420 -12.383 1.00 97.50 183 PHE A N 1
ATOM 1503 C CA . PHE A 1 183 ? -2.491 -6.068 -12.169 1.00 97.50 183 PHE A CA 1
ATOM 1504 C C . PHE A 1 183 ? -3.607 -5.056 -11.851 1.00 97.50 183 PHE A C 1
ATOM 1506 O O . PHE A 1 183 ? -4.694 -5.118 -12.428 1.00 97.50 183 PHE A O 1
ATOM 1513 N N . ILE A 1 184 ? -3.333 -4.073 -10.987 1.00 95.56 184 ILE A N 1
ATOM 1514 C CA . ILE A 1 184 ? -4.271 -2.984 -10.674 1.00 95.56 184 ILE A CA 1
ATOM 1515 C C . ILE A 1 184 ? -4.584 -2.164 -11.935 1.00 95.56 184 ILE A C 1
ATOM 1517 O O . ILE A 1 184 ? -5.750 -1.870 -12.204 1.00 95.56 184 ILE A O 1
ATOM 1521 N N . SER A 1 185 ? -3.573 -1.821 -12.734 1.00 94.06 185 SER A N 1
ATOM 1522 C CA . SER A 1 185 ? -3.741 -1.085 -13.991 1.00 94.06 185 SER A CA 1
ATOM 1523 C C . SER A 1 185 ? -4.582 -1.861 -15.006 1.00 94.06 185 SER A C 1
ATOM 1525 O O . SER A 1 185 ? -5.465 -1.275 -15.637 1.00 94.06 185 SER A O 1
ATOM 1527 N N . ALA A 1 186 ? -4.402 -3.181 -15.113 1.00 94.62 186 ALA A N 1
ATOM 1528 C CA . ALA A 1 186 ? -5.218 -4.031 -15.980 1.00 94.62 186 ALA A CA 1
ATOM 1529 C C . ALA A 1 186 ? -6.717 -3.962 -15.635 1.00 94.62 186 ALA A C 1
ATOM 1531 O O . ALA A 1 186 ? -7.556 -3.890 -16.536 1.00 94.62 186 ALA A O 1
ATOM 1532 N N . GLY A 1 187 ? -7.061 -3.919 -14.344 1.00 90.44 187 GLY A N 1
ATOM 1533 C CA . GLY A 1 187 ? -8.445 -3.760 -13.883 1.00 90.44 187 GLY A CA 1
ATOM 1534 C C . GLY A 1 187 ? -9.064 -2.395 -14.216 1.00 90.44 187 GLY A C 1
ATOM 1535 O O . GLY A 1 187 ? -10.284 -2.279 -14.307 1.00 90.44 187 GLY A O 1
ATOM 1536 N N . ASN A 1 188 ? -8.235 -1.370 -14.440 1.00 85.44 188 ASN A N 1
ATOM 1537 C CA . ASN A 1 188 ? -8.670 -0.004 -14.756 1.00 85.44 188 ASN A CA 1
ATOM 1538 C C . ASN A 1 188 ? -8.625 0.333 -16.259 1.00 85.44 188 ASN A C 1
ATOM 1540 O O . ASN A 1 188 ? -9.003 1.444 -16.651 1.00 85.44 188 ASN A O 1
ATOM 1544 N N . THR A 1 189 ? -8.169 -0.600 -17.099 1.00 89.06 189 THR A N 1
ATOM 1545 C CA . THR A 1 189 ? -7.925 -0.383 -18.529 1.00 89.06 189 THR A CA 1
ATOM 1546 C C . THR A 1 189 ? -9.079 -0.910 -19.381 1.00 89.06 189 THR A C 1
ATOM 1548 O O . THR A 1 189 ? -9.459 -2.071 -19.284 1.00 89.06 189 THR A O 1
ATOM 1551 N N . VAL A 1 190 ? -9.625 -0.055 -20.254 1.00 88.94 190 VAL A N 1
ATOM 1552 C CA . VAL A 1 190 ? -10.740 -0.413 -21.157 1.00 88.94 190 VAL A CA 1
ATOM 1553 C C . VAL A 1 190 ? -10.242 -1.098 -22.434 1.00 88.94 190 VAL A C 1
ATOM 1555 O O . VAL A 1 190 ? -10.905 -1.985 -22.968 1.00 88.94 190 VAL A O 1
ATOM 1558 N N . ASN A 1 191 ? -9.078 -0.691 -22.949 1.00 94.75 191 ASN A N 1
ATOM 1559 C CA . ASN A 1 191 ? -8.505 -1.293 -24.147 1.00 94.75 191 ASN A CA 1
ATOM 1560 C C . ASN A 1 191 ? -8.009 -2.712 -23.837 1.00 94.75 191 ASN A C 1
ATOM 1562 O O . ASN A 1 191 ? -7.109 -2.903 -23.023 1.00 94.75 191 ASN A O 1
ATOM 1566 N N . LYS A 1 192 ? -8.568 -3.711 -24.526 1.00 93.19 192 LYS A N 1
ATOM 1567 C CA . LYS A 1 192 ? -8.237 -5.120 -24.289 1.00 93.19 192 LYS A CA 1
ATOM 1568 C C . LYS A 1 192 ? -6.761 -5.451 -24.547 1.00 93.19 192 LYS A C 1
ATOM 1570 O O . LYS A 1 192 ? -6.201 -6.273 -23.834 1.00 93.19 192 LYS A O 1
ATOM 1575 N N . ALA A 1 193 ? -6.126 -4.838 -25.545 1.00 94.19 193 ALA A N 1
ATOM 1576 C CA . ALA A 1 193 ? -4.715 -5.084 -25.837 1.00 94.19 193 ALA A CA 1
ATOM 1577 C C . ALA A 1 193 ? -3.807 -4.536 -24.725 1.00 94.19 193 ALA A C 1
ATOM 1579 O O . ALA A 1 193 ? -2.897 -5.236 -24.281 1.00 94.19 193 ALA A O 1
ATOM 1580 N N . ASP A 1 194 ? -4.097 -3.332 -24.228 1.00 93.94 194 ASP A N 1
ATOM 1581 C CA . ASP A 1 194 ? -3.352 -2.727 -23.119 1.00 93.94 194 ASP A CA 1
ATOM 1582 C C . ASP A 1 194 ? -3.592 -3.482 -21.804 1.00 93.94 194 ASP A C 1
ATOM 1584 O O . ASP A 1 194 ? -2.648 -3.750 -21.065 1.00 93.94 194 ASP A O 1
ATOM 1588 N N . GLN A 1 195 ? -4.828 -3.927 -21.557 1.00 95.31 195 GLN A N 1
ATOM 1589 C CA . GLN A 1 195 ? -5.155 -4.787 -20.419 1.00 95.31 195 GLN A CA 1
ATOM 1590 C C . GLN A 1 195 ? -4.342 -6.091 -20.443 1.00 95.31 195 GLN A C 1
ATOM 1592 O O . GLN A 1 195 ? -3.714 -6.439 -19.446 1.00 95.31 195 GLN A O 1
ATOM 1597 N N . ILE A 1 196 ? -4.309 -6.791 -21.584 1.00 95.44 196 ILE A N 1
ATOM 1598 C CA . ILE A 1 196 ? -3.524 -8.024 -21.769 1.00 95.44 196 ILE A CA 1
ATOM 1599 C C . ILE A 1 196 ? -2.029 -7.754 -21.563 1.00 95.44 196 ILE A C 1
ATOM 1601 O O . ILE A 1 196 ? -1.339 -8.562 -20.945 1.00 95.44 196 ILE A O 1
ATOM 1605 N N . LYS A 1 197 ? -1.517 -6.616 -22.048 1.00 95.69 197 LYS A N 1
ATOM 1606 C CA . LYS A 1 197 ? -0.119 -6.214 -21.839 1.00 95.69 197 LYS A CA 1
ATOM 1607 C C . LYS A 1 197 ? 0.198 -6.047 -20.351 1.00 95.69 197 LYS A C 1
ATOM 1609 O O . LYS A 1 197 ? 1.219 -6.557 -19.898 1.00 95.69 197 LYS A O 1
ATOM 1614 N N . SER A 1 198 ? -0.670 -5.377 -19.596 1.00 96.69 198 SER A N 1
ATOM 1615 C CA . SER A 1 198 ? -0.504 -5.210 -18.151 1.00 96.69 198 SER A CA 1
ATOM 1616 C C . SER A 1 198 ? -0.591 -6.540 -17.398 1.00 96.69 198 SER A C 1
ATOM 1618 O O . SER A 1 198 ? 0.256 -6.801 -16.551 1.00 96.69 198 SER A O 1
ATOM 1620 N N . LEU A 1 199 ? -1.537 -7.424 -17.734 1.00 97.31 199 LEU A N 1
ATOM 1621 C CA . LEU A 1 199 ? -1.620 -8.757 -17.117 1.00 97.31 199 LEU A CA 1
ATOM 1622 C C . LEU A 1 199 ? -0.379 -9.605 -17.408 1.00 97.31 199 LEU A C 1
ATOM 1624 O O . LEU A 1 199 ? 0.144 -10.259 -16.511 1.00 97.31 199 LEU A O 1
ATOM 1628 N N . LYS A 1 200 ? 0.154 -9.528 -18.633 1.00 96.88 200 LYS A N 1
ATOM 1629 C CA . LYS A 1 200 ? 1.405 -10.201 -18.989 1.00 96.88 200 LYS A CA 1
ATOM 1630 C C . LYS A 1 200 ? 2.578 -9.708 -18.137 1.00 96.88 200 LYS A C 1
ATOM 1632 O O . LYS A 1 200 ? 3.338 -10.529 -17.639 1.00 96.88 200 LYS A O 1
ATOM 1637 N N . LEU A 1 201 ? 2.712 -8.392 -17.947 1.00 96.69 201 LEU A N 1
ATOM 1638 C CA . LEU A 1 201 ? 3.744 -7.827 -17.069 1.00 96.69 201 LEU A CA 1
ATOM 1639 C C . LEU A 1 201 ? 3.538 -8.253 -15.610 1.00 96.69 201 LEU A C 1
ATOM 1641 O O . LEU A 1 201 ? 4.507 -8.574 -14.930 1.00 96.69 201 LEU A O 1
ATOM 1645 N N . ALA A 1 202 ? 2.292 -8.299 -15.133 1.00 97.44 202 ALA A N 1
ATOM 1646 C CA . ALA A 1 202 ? 1.997 -8.787 -13.791 1.00 97.44 202 ALA A CA 1
ATOM 1647 C C . ALA A 1 202 ? 2.458 -10.242 -13.605 1.00 97.44 202 ALA A C 1
ATOM 1649 O O . ALA A 1 202 ? 3.158 -10.538 -12.642 1.00 97.44 202 ALA A O 1
ATOM 1650 N N . SER A 1 203 ? 2.136 -11.118 -14.560 1.00 96.75 203 SER A N 1
ATOM 1651 C CA . SER A 1 203 ? 2.579 -12.516 -14.580 1.00 96.75 203 SER A CA 1
ATOM 1652 C C . SER A 1 203 ? 4.111 -12.639 -14.636 1.00 96.75 203 SER A C 1
ATOM 1654 O O . SER A 1 203 ? 4.706 -13.292 -13.783 1.00 96.75 203 SER A O 1
ATOM 1656 N N . GLU A 1 204 ? 4.776 -11.943 -15.564 1.00 95.00 204 GLU A N 1
ATOM 1657 C CA . GLU A 1 204 ? 6.234 -12.015 -15.771 1.00 95.00 204 GLU A CA 1
ATOM 1658 C C . GLU A 1 204 ? 7.049 -11.571 -14.542 1.00 95.00 204 GLU A C 1
ATOM 1660 O O . GLU A 1 204 ? 8.107 -12.133 -14.228 1.00 95.00 204 GLU A O 1
ATOM 1665 N N . PHE A 1 205 ? 6.548 -10.567 -13.823 1.00 94.88 205 PHE A N 1
ATOM 1666 C CA . PHE A 1 205 ? 7.195 -10.024 -12.630 1.00 94.88 205 PHE A CA 1
ATOM 1667 C C . PHE A 1 205 ? 6.609 -10.542 -11.319 1.00 94.88 205 PHE A C 1
ATOM 1669 O O . PHE A 1 205 ? 6.993 -10.065 -10.252 1.00 94.88 205 PHE A O 1
ATOM 1676 N N . SER A 1 206 ? 5.739 -11.550 -11.380 1.00 94.75 206 SER A N 1
ATOM 1677 C CA . SER A 1 206 ? 5.275 -12.272 -10.200 1.00 94.75 206 SER A CA 1
ATOM 1678 C C . SER A 1 206 ? 6.469 -12.800 -9.375 1.00 94.75 206 SER A C 1
ATOM 1680 O O . SER A 1 206 ? 7.521 -13.108 -9.958 1.00 94.75 206 SER A O 1
ATOM 1682 N N . PRO A 1 207 ? 6.367 -12.881 -8.030 1.00 94.06 207 PRO A N 1
ATOM 1683 C CA . PRO A 1 207 ? 7.436 -13.433 -7.200 1.00 94.06 207 PRO A CA 1
ATOM 1684 C C . PRO A 1 207 ? 7.844 -14.841 -7.641 1.00 94.06 207 PRO A C 1
ATOM 1686 O O . PRO A 1 207 ? 7.007 -15.738 -7.735 1.00 94.06 207 PRO A O 1
ATOM 1689 N N . ASP A 1 208 ? 9.139 -15.048 -7.867 1.00 92.38 208 ASP A N 1
ATOM 1690 C CA . ASP A 1 208 ? 9.674 -16.332 -8.323 1.00 92.38 208 ASP A CA 1
ATOM 1691 C C . ASP A 1 208 ? 10.227 -17.196 -7.174 1.00 92.38 208 ASP A C 1
ATOM 1693 O O . ASP A 1 208 ? 10.073 -16.898 -5.986 1.00 92.38 208 ASP A O 1
ATOM 1697 N N . ALA A 1 209 ? 10.883 -18.310 -7.515 1.00 91.44 209 ALA A N 1
ATOM 1698 C CA . ALA A 1 209 ? 11.466 -19.226 -6.536 1.00 91.44 209 ALA A CA 1
ATOM 1699 C C . ALA A 1 209 ? 12.458 -18.548 -5.572 1.00 91.44 209 ALA A C 1
ATOM 1701 O O . ALA A 1 209 ? 12.517 -18.942 -4.407 1.00 91.44 209 ALA A O 1
ATOM 1702 N N . ILE A 1 210 ? 13.209 -17.533 -6.018 1.00 91.00 210 ILE A N 1
ATOM 1703 C CA . ILE A 1 210 ? 14.143 -16.791 -5.163 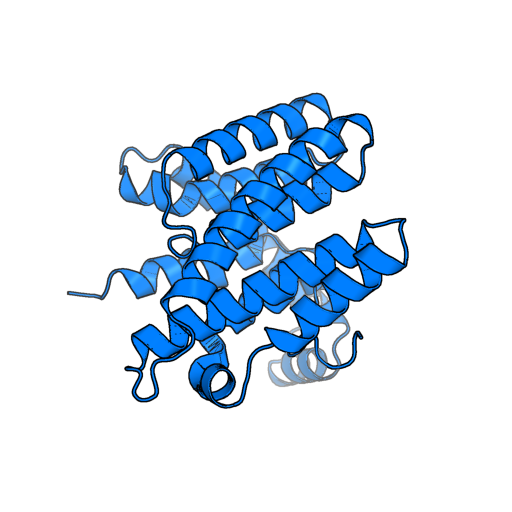1.00 91.00 210 ILE A CA 1
ATOM 1704 C C . ILE A 1 210 ? 13.351 -15.914 -4.194 1.00 91.00 210 ILE A C 1
ATOM 1706 O O . ILE A 1 210 ? 13.596 -15.964 -2.986 1.00 91.00 210 ILE A O 1
ATOM 1710 N N . ASP A 1 211 ? 12.367 -15.174 -4.702 1.00 92.44 211 ASP A N 1
ATOM 1711 C CA . ASP A 1 211 ? 11.533 -14.274 -3.897 1.00 92.44 211 ASP A CA 1
ATOM 1712 C C . ASP A 1 211 ? 10.741 -15.040 -2.828 1.00 92.44 211 ASP A C 1
ATOM 1714 O O . ASP A 1 211 ? 10.593 -14.595 -1.687 1.00 92.44 211 ASP A O 1
ATOM 1718 N N . ASN A 1 212 ? 10.294 -16.251 -3.165 1.00 91.88 212 ASN A N 1
ATOM 1719 C CA . ASN A 1 212 ? 9.563 -17.133 -2.262 1.00 91.88 212 ASN A CA 1
ATOM 1720 C C . ASN A 1 212 ? 10.397 -17.603 -1.058 1.00 91.88 212 ASN A C 1
ATOM 1722 O O . ASN A 1 212 ? 9.823 -17.921 -0.015 1.00 91.88 212 ASN A O 1
ATOM 1726 N N . THR A 1 213 ? 11.735 -17.572 -1.135 1.00 93.06 213 THR A N 1
ATOM 1727 C CA . THR A 1 213 ? 12.600 -17.853 0.031 1.00 93.06 213 THR A CA 1
ATOM 1728 C C . THR A 1 213 ? 12.574 -16.743 1.087 1.00 93.06 213 THR A C 1
ATOM 1730 O O . THR A 1 213 ? 12.917 -16.981 2.245 1.00 93.06 213 THR A O 1
ATOM 1733 N N . VAL A 1 214 ? 12.137 -15.536 0.712 1.00 93.12 214 VAL A N 1
ATOM 1734 C CA . VAL A 1 214 ? 12.061 -14.338 1.564 1.00 93.12 214 VAL A CA 1
ATOM 1735 C C . VAL A 1 214 ? 10.671 -13.701 1.517 1.00 93.12 214 VAL A C 1
ATOM 1737 O O . VAL A 1 214 ? 10.515 -12.489 1.643 1.00 93.12 214 VAL A O 1
ATOM 1740 N N . LYS A 1 215 ? 9.636 -14.537 1.398 1.00 91.88 215 LYS A N 1
ATOM 1741 C CA . LYS A 1 215 ? 8.219 -14.157 1.276 1.00 91.88 215 LYS A CA 1
ATOM 1742 C C . LYS A 1 215 ? 7.729 -13.125 2.299 1.00 91.88 215 LYS A C 1
ATOM 1744 O O . LYS A 1 215 ? 6.815 -12.355 2.015 1.00 91.88 215 LYS A O 1
ATOM 1749 N N . SER A 1 216 ? 8.354 -13.060 3.476 1.00 90.81 216 SER A N 1
ATOM 1750 C CA . SER A 1 216 ? 8.092 -12.023 4.481 1.00 90.81 216 SER A CA 1
ATOM 1751 C C . SER A 1 216 ? 8.249 -10.593 3.950 1.00 90.81 216 SER A C 1
ATOM 1753 O O . SER A 1 216 ? 7.625 -9.691 4.497 1.00 90.81 216 SER A O 1
ATOM 1755 N N . ALA A 1 217 ? 9.051 -10.382 2.900 1.00 92.06 217 ALA A N 1
ATOM 1756 C CA . ALA A 1 217 ? 9.307 -9.070 2.310 1.00 92.06 217 ALA A CA 1
ATOM 1757 C C . ALA A 1 217 ? 8.065 -8.426 1.675 1.00 92.06 217 ALA A C 1
ATOM 1759 O O . ALA A 1 217 ? 7.944 -7.207 1.708 1.00 92.06 217 ALA A O 1
ATOM 1760 N N . TYR A 1 218 ? 7.140 -9.231 1.140 1.00 93.50 218 TYR A N 1
ATOM 1761 C CA . TYR A 1 218 ? 5.906 -8.756 0.500 1.00 93.50 218 TYR A CA 1
ATOM 1762 C C . TYR A 1 218 ? 4.631 -9.348 1.123 1.00 93.50 218 TYR A C 1
ATOM 1764 O O . TYR A 1 218 ? 3.521 -9.088 0.658 1.00 93.50 218 TYR A O 1
ATOM 1772 N N . PHE A 1 219 ? 4.769 -10.141 2.194 1.00 93.50 219 PHE A N 1
ATOM 1773 C CA . PHE A 1 219 ? 3.656 -10.848 2.832 1.00 93.50 219 PHE A CA 1
ATOM 1774 C C . PHE A 1 219 ? 2.480 -9.924 3.167 1.00 93.50 219 PHE A C 1
ATOM 1776 O O . PHE A 1 219 ? 1.329 -10.208 2.850 1.00 93.50 219 PHE A O 1
ATOM 1783 N N . TYR A 1 220 ? 2.782 -8.792 3.795 1.00 93.56 220 TYR A N 1
ATOM 1784 C CA . TYR A 1 220 ? 1.762 -7.852 4.237 1.00 93.56 220 TYR A CA 1
ATOM 1785 C C . TYR A 1 220 ? 1.141 -7.078 3.071 1.00 93.56 220 TYR A C 1
ATOM 1787 O O . TYR A 1 220 ? -0.052 -6.780 3.112 1.00 93.56 220 TYR A O 1
ATOM 1795 N N . ASP A 1 221 ? 1.914 -6.782 2.021 1.00 95.62 221 ASP A N 1
ATOM 1796 C CA . ASP A 1 221 ? 1.445 -6.051 0.840 1.00 95.62 221 ASP A CA 1
ATOM 1797 C C . ASP A 1 221 ? 0.280 -6.769 0.138 1.00 95.62 221 ASP A C 1
ATOM 1799 O O . ASP A 1 221 ? -0.616 -6.101 -0.371 1.00 95.62 221 ASP A O 1
ATOM 1803 N N . MET A 1 222 ? 0.228 -8.108 0.173 1.00 94.00 222 MET A N 1
ATOM 1804 C CA . MET A 1 222 ? -0.924 -8.887 -0.314 1.00 94.00 222 MET A CA 1
ATOM 1805 C C . MET A 1 222 ? -2.235 -8.451 0.323 1.00 94.00 222 MET A C 1
ATOM 1807 O O . MET A 1 222 ? -3.183 -8.091 -0.375 1.00 94.00 222 MET A O 1
ATOM 1811 N N . PHE A 1 223 ? -2.267 -8.419 1.649 1.00 91.69 223 PHE A N 1
ATOM 1812 C CA . PHE A 1 223 ? -3.474 -8.060 2.375 1.00 91.69 223 PHE A CA 1
ATOM 1813 C C . PHE A 1 223 ? -3.777 -6.573 2.242 1.00 91.69 223 PHE A C 1
ATOM 1815 O O . PHE A 1 223 ? -4.926 -6.217 2.011 1.00 91.69 223 PHE A O 1
ATOM 1822 N N . PHE A 1 224 ? -2.768 -5.700 2.323 1.00 94.62 224 PHE A N 1
ATOM 1823 C CA . PHE A 1 224 ? -2.988 -4.261 2.167 1.00 94.62 224 PHE A CA 1
ATOM 1824 C C . PHE A 1 224 ? -3.559 -3.893 0.791 1.00 94.62 224 PHE A C 1
ATOM 1826 O O . PHE A 1 224 ? -4.406 -3.008 0.705 1.00 94.62 224 PHE A O 1
ATOM 1833 N N . LEU A 1 225 ? -3.110 -4.542 -0.285 1.00 95.06 225 LEU A N 1
ATOM 1834 C CA . LEU A 1 225 ? -3.548 -4.197 -1.639 1.00 95.06 225 LEU A CA 1
ATOM 1835 C C . LEU A 1 225 ? -4.819 -4.936 -2.075 1.00 95.06 225 LEU A C 1
ATOM 1837 O O . LEU A 1 225 ? -5.573 -4.394 -2.883 1.00 95.06 225 LEU A O 1
ATOM 1841 N N . PHE A 1 226 ? -5.063 -6.148 -1.566 1.00 92.25 226 PHE A N 1
ATOM 1842 C CA . PHE A 1 226 ? -6.099 -7.038 -2.104 1.00 92.25 226 PHE A CA 1
ATOM 1843 C C . PHE A 1 226 ? -7.070 -7.612 -1.065 1.00 92.25 226 PHE A C 1
ATOM 1845 O O . PHE A 1 226 ? -7.971 -8.353 -1.452 1.00 92.25 226 PHE A O 1
ATOM 1852 N N . ASP A 1 227 ? -6.899 -7.305 0.226 1.00 88.06 227 ASP A N 1
ATOM 1853 C CA . ASP A 1 227 ? -7.682 -7.839 1.357 1.00 88.06 227 ASP A CA 1
ATOM 1854 C C . ASP A 1 227 ? -7.679 -9.380 1.476 1.00 88.06 227 ASP A C 1
ATOM 1856 O O . ASP A 1 227 ? -8.435 -9.958 2.257 1.00 88.06 227 ASP A O 1
ATOM 1860 N N . LYS A 1 228 ? -6.812 -10.065 0.725 1.00 87.88 228 LYS A N 1
ATOM 1861 C CA . LYS A 1 228 ? -6.667 -11.523 0.705 1.00 87.88 228 LYS A CA 1
ATOM 1862 C C . LYS A 1 228 ? -5.256 -11.925 0.301 1.00 87.88 228 LYS A C 1
ATOM 1864 O O . LYS A 1 228 ? -4.486 -11.117 -0.215 1.00 87.88 228 LYS A O 1
ATOM 1869 N N . GLU A 1 229 ? -4.951 -13.202 0.479 1.00 89.25 229 GLU A N 1
ATOM 1870 C CA . GLU A 1 229 ? -3.723 -13.789 -0.044 1.00 89.25 229 GLU A CA 1
ATOM 1871 C C . GLU A 1 229 ? -3.701 -13.703 -1.576 1.00 89.25 229 GLU A C 1
ATOM 1873 O O . GLU A 1 229 ? -4.638 -14.129 -2.257 1.00 89.25 229 GLU A O 1
ATOM 1878 N N . LYS A 1 230 ? -2.619 -13.140 -2.122 1.00 92.50 230 LYS A N 1
ATOM 1879 C CA . LYS A 1 230 ? -2.359 -13.080 -3.562 1.00 92.50 230 LYS A CA 1
ATOM 1880 C C . LYS A 1 230 ? -0.880 -13.338 -3.818 1.00 92.50 230 LYS A C 1
ATOM 1882 O O . LYS A 1 230 ? -0.101 -12.421 -4.027 1.00 92.50 230 LYS A O 1
ATOM 1887 N N . TYR A 1 231 ? -0.490 -14.606 -3.739 1.00 88.69 231 TYR A N 1
ATOM 1888 C CA . TYR A 1 231 ? 0.918 -15.010 -3.795 1.00 88.69 231 TYR A CA 1
ATOM 1889 C C . TYR A 1 231 ? 1.569 -14.849 -5.163 1.00 88.69 231 TYR A C 1
ATOM 1891 O O . TYR A 1 231 ? 2.785 -14.717 -5.241 1.00 88.69 231 TYR A O 1
ATOM 1899 N N . SER A 1 232 ? 0.766 -14.899 -6.221 1.00 91.00 232 SER A N 1
ATOM 1900 C CA . SER A 1 232 ? 1.230 -14.841 -7.596 1.00 91.00 232 SER A CA 1
ATOM 1901 C C . SER A 1 232 ? 0.213 -14.109 -8.464 1.00 91.00 232 SER A C 1
ATOM 1903 O O . SER A 1 232 ? -0.964 -13.968 -8.102 1.00 91.00 232 SER A O 1
ATOM 1905 N N . PHE A 1 233 ? 0.709 -13.649 -9.607 1.00 95.19 233 PHE A N 1
ATOM 1906 C CA . PHE A 1 233 ? -0.058 -13.056 -10.692 1.00 95.19 233 PHE A CA 1
ATOM 1907 C C . PHE A 1 233 ? -0.025 -13.914 -11.971 1.00 95.19 233 PHE A C 1
ATOM 1909 O O . PHE A 1 233 ? -0.515 -13.496 -13.016 1.00 95.19 233 PHE A O 1
ATOM 1916 N N . GLU A 1 234 ? 0.586 -15.104 -11.909 1.00 91.12 234 GLU A N 1
ATOM 1917 C CA . GLU A 1 234 ? 0.809 -15.972 -13.073 1.00 91.12 234 GLU A CA 1
ATOM 1918 C C . GLU A 1 234 ? -0.490 -16.502 -13.689 1.00 91.12 234 GLU A C 1
ATOM 1920 O O . GLU A 1 234 ? -0.571 -16.631 -14.906 1.00 91.12 234 GLU A O 1
ATOM 1925 N N . GLU A 1 235 ? -1.504 -16.772 -12.862 1.00 88.12 235 GLU A N 1
ATOM 1926 C CA . GLU A 1 235 ? -2.801 -17.322 -13.285 1.00 88.12 235 GLU A CA 1
ATOM 1927 C C . GLU A 1 235 ? -3.804 -16.246 -13.744 1.00 88.12 235 GLU A C 1
ATOM 1929 O O . GLU A 1 235 ? -4.914 -16.575 -14.157 1.00 88.12 235 GLU A O 1
ATOM 1934 N N . ASP A 1 236 ? -3.450 -14.958 -13.654 1.00 85.12 236 ASP A N 1
ATOM 1935 C CA . ASP A 1 236 ? -4.344 -13.850 -14.017 1.00 85.12 236 ASP A CA 1
ATOM 1936 C C . ASP A 1 236 ? -4.242 -13.433 -15.501 1.00 85.12 236 ASP A C 1
ATOM 1938 O O . ASP A 1 236 ? -4.957 -12.518 -15.918 1.00 85.12 236 ASP A O 1
ATOM 1942 N N . TYR A 1 237 ? -3.353 -14.064 -16.281 1.00 71.25 237 TYR A N 1
ATOM 1943 C CA . TYR A 1 237 ? -3.114 -13.810 -17.711 1.00 71.25 237 TYR A CA 1
ATOM 1944 C C . TYR A 1 237 ? -3.737 -14.883 -18.615 1.00 71.25 237 TYR A C 1
ATOM 1946 O O . TYR A 1 237 ? -3.538 -16.087 -18.338 1.00 71.25 237 TYR A O 1
#